Protein AF-A0A9W8XMH7-F1 (afdb_monomer_lite)

Organism: NCBI:txid1932322

Secondary structure (DSSP, 8-state):
-------EEEEE--PPPPPP--------------------PPPP-------------GGG------TTTTTTGGGGTT-----S-TT----EEEEEE--SHHHHHHHHHHHT-SS-EEEEEE-SSSSS-THHHH---TT-B-SS-GGGSS-TTS--S--SSS---S---S----S-----SS-BHHHHHHHHHHHHHHTTGGGGEESSEEEEEEEEETTTTEEEEEEEETT-TT-EEEEEESEEEE---SS--------TTGGG--S-EEETTB--TTS--TT-EEEEE--SHHHHHHHHHHS-----

InterPro domains:
  IPR020946 Flavin monooxygenase-like [PF00743] (93-299)
  IPR036188 FAD/NAD(P)-binding domain superfamily [G3DSA:3.50.50.60] (85-262)
  IPR036188 FAD/NAD(P)-binding domain superfamily [G3DSA:3.50.50.60] (263-307)
  IPR036188 FAD/NAD(P)-binding domain superfamily [SSF51905] (90-298)

Foldseek 3Di:
DDPPPAQEEEEEQDFDDPDDDDDDDDDDDDDPPDDWDFDDDDDDDDDPDDDDDDDDDPPPDDDPDDPPPVPPVCVVPVDDDDPDPPPDADEFEEEEEAQAPRVLVVLVVVVPDPHRYHAAYEHQAQAHHQQLVQQDFFQAWDPDQVQVVADPVQGDPPPLAQDDDPDDPDDDPDDDSPRDSIDHSVVSSVRSRCSCVVSVSCVRYDHNKDWPDWDADPVVCWIWTWIAHHPDPPRIDIDIGNTYIYPNDDGQDDDDDPDPCPVVDPHHYAYSSHGDPVDDCPPHHYHYHDDDPSCVRNVVRSDPPPPD

pLDDT: mean 73.06, std 26.6, range [19.45, 98.62]

Sequence (308 aa):
MWYLRINLVFVVAGVVIPGHSGYRHQHKRAFVMGSISITVPTLSTDNPTDKLGEVKPLKDIRINVKSTDFVEDANRTGYTIIEEPSRSKRQLRILCVGAGASAINFAHEVQESDLDLDLVCYEKNDSVGGTWYENKYPGCGCDIPSVNYQLSWAPSAEWTSLYVSPIVTRPIITTDTRNCSYSSASEILAYFKGVVDDYGLMRYIKLSHRVVGAFWNEEEKMWHVKIQRGDDPNDVFEDKAHVFINATGVLNKWKWPAIKGRELFQGPMLHSANWDYSIDLKGKKVGVIGSGSSAVQIVPSIQPSKSF

Radius of gyration: 28.3 Å; chains: 1; bounding box: 97×58×68 Å

Structure (mmCIF, N/CA/C/O backbone):
data_AF-A0A9W8XMH7-F1
#
_entry.id   AF-A0A9W8XMH7-F1
#
loop_
_atom_site.group_PDB
_atom_site.id
_atom_site.type_symbol
_atom_site.label_atom_id
_atom_site.label_alt_id
_atom_site.label_comp_id
_atom_site.label_asym_id
_atom_site.label_entity_id
_atom_site.label_seq_id
_atom_site.pdbx_PDB_ins_code
_atom_site.Cartn_x
_atom_site.Cartn_y
_atom_site.Cartn_z
_atom_site.occupancy
_atom_site.B_iso_or_equiv
_atom_site.auth_seq_id
_atom_site.auth_comp_id
_atom_site.auth_asym_id
_atom_site.auth_atom_id
_atom_site.pdbx_PDB_model_num
ATOM 1 N N . MET A 1 1 ? -36.210 -12.306 35.910 1.00 28.30 1 MET A N 1
ATOM 2 C CA . MET A 1 1 ? -34.775 -12.488 35.605 1.00 28.30 1 MET A CA 1
ATOM 3 C C . MET A 1 1 ? -34.397 -11.430 34.575 1.00 28.30 1 MET A C 1
ATOM 5 O O . MET A 1 1 ? -34.717 -11.583 33.406 1.00 28.30 1 MET A O 1
ATOM 9 N N . TRP A 1 2 ? -33.871 -10.288 35.022 1.00 19.45 2 TRP A N 1
ATOM 10 C CA . TRP A 1 2 ? -33.527 -9.168 34.141 1.00 19.45 2 TRP A CA 1
ATOM 11 C C . TRP A 1 2 ? -32.116 -9.399 33.592 1.00 19.45 2 TRP A C 1
ATOM 13 O O . TRP A 1 2 ? -31.139 -9.246 34.320 1.00 19.45 2 TRP A O 1
ATOM 23 N N . TYR A 1 3 ? -31.996 -9.816 32.330 1.00 22.39 3 TYR A N 1
ATOM 24 C CA . TYR A 1 3 ? -30.699 -9.860 31.656 1.00 22.39 3 TYR A CA 1
ATOM 25 C C . TYR A 1 3 ? -30.275 -8.429 31.323 1.00 22.39 3 TYR A C 1
ATOM 27 O O . TYR A 1 3 ? -30.788 -7.814 30.388 1.00 22.39 3 TYR A O 1
ATOM 35 N N . LEU A 1 4 ? -29.327 -7.894 32.090 1.00 21.36 4 LEU A N 1
ATOM 36 C CA . LEU A 1 4 ? -28.635 -6.659 31.748 1.00 21.36 4 LEU A CA 1
ATOM 37 C C . LEU A 1 4 ? -27.733 -6.946 30.533 1.00 21.36 4 LEU A C 1
ATOM 39 O O . LEU A 1 4 ? -26.597 -7.394 30.684 1.00 21.36 4 LEU A O 1
ATOM 43 N N . ARG A 1 5 ? -28.238 -6.737 29.310 1.00 23.59 5 ARG A N 1
ATOM 44 C CA . ARG A 1 5 ? -27.401 -6.731 28.099 1.00 23.59 5 ARG A CA 1
ATOM 45 C C . ARG A 1 5 ? -26.481 -5.512 28.160 1.00 23.59 5 ARG A C 1
ATOM 47 O O . ARG A 1 5 ? -26.872 -4.403 27.805 1.00 23.59 5 ARG A O 1
ATOM 54 N N . ILE A 1 6 ? -25.256 -5.710 28.636 1.00 27.44 6 ILE A N 1
ATOM 55 C CA . ILE A 1 6 ? -24.197 -4.708 28.530 1.00 27.44 6 ILE A CA 1
ATOM 56 C C . ILE A 1 6 ? -23.664 -4.769 27.095 1.00 27.44 6 ILE A C 1
ATOM 58 O O . ILE A 1 6 ? -22.960 -5.704 26.727 1.00 27.44 6 ILE A O 1
ATOM 62 N N . ASN A 1 7 ? -24.007 -3.770 26.281 1.00 32.59 7 ASN A N 1
ATOM 63 C CA . ASN A 1 7 ? -23.457 -3.603 24.936 1.00 32.59 7 ASN A CA 1
ATOM 64 C C . ASN A 1 7 ? -22.029 -3.039 25.040 1.00 32.59 7 ASN A C 1
ATOM 66 O O . ASN A 1 7 ? -21.832 -1.821 25.007 1.00 32.59 7 ASN A O 1
ATOM 70 N N . LEU A 1 8 ? -21.052 -3.927 25.234 1.00 34.62 8 LEU A N 1
ATOM 71 C CA . LEU A 1 8 ? -19.625 -3.600 25.237 1.00 34.62 8 LEU A CA 1
ATOM 72 C C . LEU A 1 8 ? -19.059 -3.760 23.814 1.00 34.62 8 LEU A C 1
ATOM 74 O O . LEU A 1 8 ? -19.393 -4.729 23.136 1.00 34.62 8 LEU A O 1
ATOM 78 N N . VAL A 1 9 ? -18.209 -2.834 23.371 1.00 47.84 9 VAL A N 1
ATOM 79 C CA . VAL A 1 9 ? -17.392 -2.948 22.147 1.00 47.84 9 VAL A CA 1
ATOM 80 C C . VAL A 1 9 ? -15.928 -2.939 22.549 1.00 47.84 9 VAL A C 1
ATOM 82 O O . VAL A 1 9 ? -15.533 -2.111 23.373 1.00 47.84 9 VAL A O 1
ATOM 85 N N . PHE A 1 10 ? -15.120 -3.816 21.960 1.00 58.12 10 PHE A N 1
ATOM 86 C CA . PHE A 1 10 ? -13.668 -3.756 22.117 1.00 58.12 10 PHE A CA 1
ATOM 87 C C . PHE A 1 10 ? -13.003 -3.222 20.858 1.00 58.12 10 PHE A C 1
ATOM 89 O O . PHE A 1 10 ? -13.249 -3.712 19.761 1.00 58.12 10 PHE A O 1
ATOM 96 N N . VAL A 1 11 ? -12.116 -2.253 21.041 1.00 53.84 11 VAL A N 1
ATOM 97 C CA . VAL A 1 11 ? -11.231 -1.727 20.008 1.00 53.84 11 VAL A CA 1
ATOM 98 C C . VAL A 1 11 ? -9.807 -2.119 20.366 1.00 53.84 11 VAL A C 1
ATOM 100 O O . VAL A 1 11 ? -9.310 -1.764 21.432 1.00 53.84 11 VAL A O 1
ATOM 103 N N . VAL A 1 12 ? -9.123 -2.829 19.478 1.00 55.19 12 VAL A N 1
ATOM 104 C CA . VAL A 1 12 ? -7.678 -3.033 19.592 1.00 55.19 12 VAL A CA 1
ATOM 105 C C . VAL A 1 12 ? -6.975 -1.942 18.796 1.00 55.19 12 VAL A C 1
ATOM 107 O O . VAL A 1 12 ? -7.128 -1.850 17.579 1.00 55.19 12 VAL A O 1
ATOM 110 N N . ALA A 1 13 ? -6.193 -1.130 19.498 1.00 45.56 13 ALA A N 1
ATOM 111 C CA . ALA A 1 13 ? -5.376 -0.062 18.952 1.00 45.56 13 ALA A CA 1
ATOM 112 C C . ALA A 1 13 ? -3.892 -0.418 19.131 1.00 45.56 13 ALA A C 1
ATOM 114 O O . ALA A 1 13 ? -3.222 0.023 20.064 1.00 45.56 13 ALA A O 1
ATOM 115 N N . GLY A 1 14 ? -3.387 -1.277 18.247 1.00 34.44 14 GLY A N 1
ATOM 116 C CA . GLY A 1 14 ? -2.002 -1.745 18.265 1.00 34.44 14 GLY A CA 1
ATOM 117 C C . GLY A 1 14 ? -1.195 -1.207 17.087 1.00 34.44 14 GLY A C 1
ATOM 118 O O . GLY A 1 14 ? -1.673 -1.208 15.957 1.00 34.44 14 GLY A O 1
ATOM 119 N N . VAL A 1 15 ? 0.049 -0.806 17.360 1.00 33.72 15 VAL A N 1
ATOM 120 C CA . VAL A 1 15 ? 1.115 -0.694 16.356 1.00 33.72 15 VAL A CA 1
ATOM 121 C C . VAL A 1 15 ? 1.924 -1.987 16.397 1.00 33.72 15 VAL A C 1
ATOM 123 O O . VAL A 1 15 ? 2.181 -2.540 17.468 1.00 33.72 15 VAL A O 1
ATOM 126 N N . VAL A 1 16 ? 2.293 -2.481 15.218 1.00 35.94 16 VAL A N 1
ATOM 127 C CA . VAL A 1 16 ? 3.127 -3.669 15.033 1.00 35.94 16 VAL A CA 1
ATOM 128 C C . VAL A 1 16 ? 4.493 -3.423 15.677 1.00 35.94 16 VAL A C 1
ATOM 130 O O . VAL A 1 16 ? 5.229 -2.535 15.259 1.00 35.94 16 VAL A O 1
ATOM 133 N N . ILE A 1 17 ? 4.832 -4.211 16.697 1.00 25.66 17 ILE A N 1
ATOM 134 C CA . ILE A 1 17 ? 6.177 -4.234 17.280 1.00 25.66 17 ILE A CA 1
ATOM 135 C C . ILE A 1 17 ? 7.019 -5.203 16.432 1.00 25.66 17 ILE A C 1
ATOM 137 O O . ILE A 1 17 ? 6.645 -6.377 16.337 1.00 25.66 17 ILE A O 1
ATOM 141 N N . PRO A 1 18 ? 8.129 -4.766 15.806 1.00 31.33 18 PRO A N 1
ATOM 142 C CA . PRO A 1 18 ? 9.064 -5.681 15.162 1.00 31.33 18 PRO A CA 1
ATOM 143 C C . PRO A 1 18 ? 9.646 -6.634 16.209 1.00 31.33 18 PRO A C 1
ATOM 145 O O . PRO A 1 18 ? 10.044 -6.207 17.293 1.00 31.33 18 PRO A O 1
ATOM 148 N N . GLY A 1 19 ? 9.695 -7.929 15.893 1.00 28.91 19 GLY A N 1
ATOM 149 C CA . GLY A 1 19 ? 10.362 -8.918 16.734 1.00 28.91 19 GLY A CA 1
ATOM 150 C C . GLY A 1 19 ? 11.811 -8.510 17.004 1.00 28.91 19 GLY A C 1
ATOM 151 O O . GLY A 1 19 ? 12.549 -8.157 16.088 1.00 28.91 19 GLY A O 1
ATOM 152 N N . HIS A 1 20 ? 12.199 -8.534 18.277 1.00 28.77 20 HIS A N 1
ATOM 153 C CA . HIS A 1 20 ? 13.551 -8.242 18.733 1.00 28.77 20 HIS A CA 1
ATOM 154 C C . HIS A 1 20 ? 14.578 -9.219 18.132 1.00 28.77 20 HIS A C 1
ATOM 156 O O . HIS A 1 20 ? 14.581 -10.399 18.466 1.00 28.77 20 HIS A O 1
ATOM 162 N N . SER A 1 21 ? 15.537 -8.691 17.373 1.00 30.66 21 SER A N 1
ATOM 163 C CA . SER A 1 21 ? 16.927 -9.161 17.387 1.00 30.66 21 SER A CA 1
ATOM 164 C C . SER A 1 21 ? 17.813 -7.931 17.576 1.00 30.66 21 SER A C 1
ATOM 166 O O . SER A 1 21 ? 17.744 -6.983 16.796 1.00 30.66 21 SER A O 1
ATOM 168 N N . GLY A 1 22 ? 18.532 -7.885 18.696 1.00 29.64 22 GLY A N 1
ATOM 169 C CA . GLY A 1 22 ? 19.160 -6.672 19.203 1.00 29.64 22 GLY A CA 1
ATOM 170 C C . GLY A 1 22 ? 20.330 -6.168 18.366 1.00 29.64 22 GLY A C 1
ATOM 171 O O . GLY A 1 22 ? 21.137 -6.954 17.899 1.00 29.64 22 GLY A O 1
ATOM 172 N N . TYR A 1 23 ? 20.460 -4.845 18.290 1.00 26.77 23 TYR A N 1
ATOM 173 C CA . TYR A 1 23 ? 21.745 -4.151 18.296 1.00 26.77 23 TYR A CA 1
ATOM 174 C C . TYR A 1 23 ? 21.532 -2.770 18.924 1.00 26.77 23 TYR A C 1
ATOM 176 O O . TYR A 1 23 ? 20.644 -2.010 18.540 1.00 26.77 23 TYR A O 1
ATOM 184 N N . ARG A 1 24 ? 22.309 -2.483 19.967 1.00 27.38 24 ARG A N 1
ATOM 185 C CA . ARG A 1 24 ? 22.264 -1.254 20.759 1.00 27.38 24 ARG A CA 1
ATOM 186 C C . ARG A 1 24 ? 23.453 -0.399 20.319 1.00 27.38 24 ARG A C 1
ATOM 188 O O . ARG A 1 24 ? 24.574 -0.801 20.585 1.00 27.38 24 ARG A O 1
ATOM 195 N N . HIS A 1 25 ? 23.216 0.751 19.688 1.00 28.33 25 HIS A N 1
ATOM 196 C CA . HIS A 1 25 ? 23.874 2.022 20.024 1.00 28.33 25 HIS A CA 1
ATOM 197 C C . HIS A 1 25 ? 23.311 3.206 19.226 1.00 28.33 25 HIS A C 1
ATOM 199 O O . HIS A 1 25 ? 22.879 3.085 18.087 1.00 28.33 25 HIS A O 1
ATOM 205 N N . GLN A 1 26 ? 23.257 4.338 19.926 1.00 31.75 26 GLN A N 1
ATOM 206 C CA . GLN A 1 26 ? 22.661 5.611 19.539 1.00 31.75 26 GLN A CA 1
ATOM 207 C C . GLN A 1 26 ? 23.505 6.327 18.481 1.00 31.75 26 GLN A C 1
ATOM 209 O O . GLN A 1 26 ? 24.718 6.313 18.601 1.00 31.75 26 GLN A O 1
ATOM 214 N N . HIS A 1 27 ? 22.867 7.047 17.553 1.00 25.16 27 HIS A N 1
ATOM 215 C CA . HIS A 1 27 ? 23.151 8.460 17.260 1.00 25.16 27 HIS A CA 1
ATOM 216 C C . HIS A 1 27 ? 21.991 9.067 16.447 1.00 25.16 27 HIS A C 1
ATOM 218 O O . HIS A 1 27 ? 21.421 8.433 15.565 1.00 25.16 27 HIS A O 1
ATOM 224 N N . LYS A 1 28 ? 21.630 10.309 16.791 1.00 31.11 28 LYS A N 1
ATOM 225 C CA . LYS A 1 28 ? 20.581 11.137 16.176 1.00 31.11 28 LYS A CA 1
ATOM 226 C C . LYS A 1 28 ? 20.773 11.256 14.656 1.00 31.11 28 LYS A C 1
ATOM 228 O O . LYS A 1 28 ? 21.756 11.867 14.243 1.00 31.11 28 LYS A O 1
ATOM 233 N N . ARG A 1 29 ? 19.825 10.772 13.843 1.00 23.64 29 ARG A N 1
ATOM 234 C CA . ARG A 1 29 ? 19.623 11.177 12.436 1.00 23.64 29 ARG A CA 1
ATOM 235 C C . ARG A 1 29 ? 18.139 11.108 12.069 1.00 23.64 29 ARG A C 1
ATOM 237 O O . ARG A 1 29 ? 17.404 10.292 12.614 1.00 23.64 29 ARG A O 1
ATOM 244 N N . ALA A 1 30 ? 17.730 12.028 11.200 1.00 23.05 30 ALA A N 1
ATOM 245 C CA . ALA A 1 30 ? 16.374 12.214 10.702 1.00 23.05 30 ALA A CA 1
ATOM 246 C C . ALA A 1 30 ? 15.760 10.907 10.168 1.00 23.05 30 ALA A C 1
ATOM 248 O O . ALA A 1 30 ? 16.437 10.114 9.515 1.00 23.05 30 ALA A O 1
ATOM 249 N N . PHE A 1 31 ? 14.473 10.703 10.453 1.00 22.08 31 PHE A N 1
ATOM 250 C CA . PHE A 1 31 ? 13.681 9.596 9.924 1.00 22.08 31 PHE A CA 1
ATOM 251 C C . PHE A 1 31 ? 13.505 9.766 8.409 1.00 22.08 31 PHE A C 1
ATOM 253 O O . PHE A 1 31 ? 12.713 10.586 7.956 1.00 22.08 31 PHE A O 1
ATOM 260 N N . VAL A 1 32 ? 14.234 8.973 7.625 1.00 23.11 32 VAL A N 1
ATOM 261 C CA . VAL A 1 32 ? 13.896 8.688 6.226 1.00 23.11 32 VAL A CA 1
ATOM 262 C C . VAL A 1 32 ? 12.867 7.557 6.261 1.00 23.11 32 VAL A C 1
ATOM 264 O O . VAL A 1 32 ? 13.215 6.408 6.530 1.00 23.11 32 VAL A O 1
ATOM 267 N N . MET A 1 33 ? 11.583 7.874 6.072 1.00 26.33 33 MET A N 1
ATOM 268 C CA . MET A 1 33 ? 10.540 6.851 5.948 1.00 26.33 33 MET A CA 1
ATOM 269 C C . MET A 1 33 ? 10.525 6.299 4.521 1.00 26.33 33 MET A C 1
ATOM 271 O O . MET A 1 33 ? 9.909 6.862 3.624 1.00 26.33 33 MET A O 1
ATOM 275 N N . GLY A 1 34 ? 11.219 5.177 4.341 1.00 25.44 34 GLY A N 1
ATOM 276 C CA . GLY A 1 34 ? 11.224 4.387 3.113 1.00 25.44 34 GLY A CA 1
ATOM 277 C C . GLY A 1 34 ? 12.612 3.827 2.831 1.00 25.44 34 GLY A C 1
ATOM 278 O O . GLY A 1 34 ? 13.417 4.481 2.181 1.00 25.44 34 GLY A O 1
ATOM 279 N N . SER A 1 35 ? 12.916 2.623 3.314 1.00 27.42 35 SER A N 1
ATOM 280 C CA . SER A 1 35 ? 14.088 1.886 2.838 1.00 27.42 35 SER A CA 1
ATOM 281 C C . SER A 1 35 ? 13.660 1.015 1.662 1.00 27.42 35 SER A C 1
ATOM 283 O O . SER A 1 35 ? 12.928 0.044 1.853 1.00 27.42 35 SER A O 1
ATOM 285 N N . ILE A 1 36 ? 14.113 1.352 0.457 1.00 28.52 36 ILE A N 1
ATOM 286 C CA . ILE A 1 36 ? 14.113 0.407 -0.661 1.00 28.52 36 ILE A CA 1
ATOM 287 C C . ILE A 1 36 ? 15.298 -0.528 -0.415 1.00 28.52 36 ILE A C 1
ATOM 289 O O . ILE A 1 36 ? 16.453 -0.108 -0.478 1.00 28.52 36 ILE A O 1
ATOM 293 N N . SER A 1 37 ? 15.025 -1.785 -0.074 1.00 28.28 37 SER A N 1
ATOM 294 C CA . SER A 1 37 ? 16.061 -2.814 -0.010 1.00 28.28 37 SER A CA 1
ATOM 295 C C . SER A 1 37 ? 16.255 -3.393 -1.404 1.00 28.28 37 SER A C 1
ATOM 297 O O . SER A 1 37 ? 15.393 -4.108 -1.907 1.00 28.28 37 SER A O 1
ATOM 299 N N . ILE A 1 38 ? 17.389 -3.068 -2.023 1.00 28.80 38 ILE A N 1
ATOM 300 C CA . ILE A 1 38 ? 17.857 -3.712 -3.249 1.00 28.80 38 ILE A CA 1
ATOM 301 C C . ILE A 1 38 ? 18.789 -4.840 -2.813 1.00 28.80 38 ILE A C 1
ATOM 303 O O . ILE A 1 38 ? 19.863 -4.587 -2.269 1.00 28.80 38 ILE A O 1
ATOM 307 N N . THR A 1 39 ? 18.373 -6.087 -3.006 1.00 27.39 39 THR A N 1
ATOM 308 C CA . THR A 1 39 ? 19.240 -7.244 -2.772 1.00 27.39 39 THR A CA 1
ATOM 309 C C . THR A 1 39 ? 19.985 -7.556 -4.063 1.00 27.39 39 THR A C 1
ATOM 311 O O . THR A 1 39 ? 19.371 -7.917 -5.062 1.00 27.39 39 THR A O 1
ATOM 314 N N . VAL A 1 40 ? 21.310 -7.414 -4.032 1.00 27.02 40 VAL A N 1
ATOM 315 C CA . VAL A 1 40 ? 22.219 -7.853 -5.099 1.00 27.02 40 VAL A CA 1
ATOM 316 C C . VAL A 1 40 ? 23.169 -8.889 -4.487 1.00 27.02 40 VAL A C 1
ATOM 318 O O . VAL A 1 40 ? 23.686 -8.625 -3.398 1.00 27.02 40 VAL A O 1
ATOM 321 N N . PRO A 1 41 ? 23.409 -10.058 -5.109 1.00 27.83 41 PRO A N 1
ATOM 322 C CA . PRO A 1 41 ? 24.364 -11.027 -4.580 1.00 27.83 41 PRO A CA 1
ATOM 323 C C . PRO A 1 41 ? 25.786 -10.446 -4.602 1.00 27.83 41 PRO A C 1
ATOM 325 O O . PRO A 1 41 ? 26.249 -9.960 -5.634 1.00 27.83 41 PRO A O 1
ATOM 328 N N . THR A 1 42 ? 26.496 -10.514 -3.476 1.00 28.34 42 THR A N 1
ATOM 329 C CA . THR A 1 42 ? 27.938 -10.248 -3.410 1.00 28.34 42 THR A CA 1
ATOM 330 C C . THR A 1 42 ? 28.707 -11.540 -3.673 1.00 28.34 42 THR A C 1
ATOM 332 O O . THR A 1 42 ? 28.548 -12.504 -2.927 1.00 28.34 42 THR A O 1
ATOM 335 N N . LEU A 1 43 ? 29.565 -11.557 -4.694 1.00 27.78 43 LEU A N 1
ATOM 336 C CA . LEU A 1 43 ? 30.584 -12.596 -4.874 1.00 27.78 43 LEU A CA 1
ATOM 337 C C . LEU A 1 43 ? 31.653 -12.437 -3.780 1.00 27.78 43 LEU A C 1
ATOM 339 O O . LEU A 1 43 ? 32.325 -11.407 -3.730 1.00 27.78 43 LEU A O 1
ATOM 343 N N . SER A 1 44 ? 31.805 -13.430 -2.897 1.00 31.03 44 SER A N 1
ATOM 344 C CA . SER A 1 44 ? 32.945 -13.507 -1.979 1.00 31.03 44 SER A CA 1
ATOM 345 C C . SER A 1 44 ? 34.143 -14.108 -2.712 1.00 31.03 44 SER A C 1
ATOM 347 O O . SER A 1 44 ? 34.047 -15.171 -3.321 1.00 31.03 44 SER A O 1
ATOM 349 N N . THR A 1 45 ? 35.285 -13.429 -2.668 1.00 33.12 45 THR A N 1
ATOM 350 C CA . THR A 1 45 ? 36.565 -14.006 -3.087 1.00 33.12 45 THR A CA 1
ATOM 351 C C . THR A 1 45 ? 37.361 -14.351 -1.836 1.00 33.12 45 THR A C 1
ATOM 353 O O . THR A 1 45 ? 37.934 -13.465 -1.200 1.00 33.12 45 THR A O 1
ATOM 356 N N . ASP A 1 46 ? 37.378 -15.632 -1.479 1.00 32.09 46 ASP A N 1
ATOM 357 C CA . ASP A 1 46 ? 38.232 -16.181 -0.427 1.00 32.09 46 ASP A CA 1
ATOM 358 C C . ASP A 1 46 ? 39.602 -16.559 -1.013 1.00 32.09 46 ASP A C 1
ATOM 360 O O . ASP A 1 46 ? 39.692 -17.492 -1.807 1.00 32.09 46 ASP A O 1
ATOM 364 N N . ASN A 1 47 ? 40.662 -15.825 -0.641 1.00 31.81 47 ASN A N 1
ATOM 365 C CA . ASN A 1 47 ? 41.967 -16.369 -0.208 1.00 31.81 47 ASN A CA 1
ATOM 366 C C . ASN A 1 47 ? 43.043 -15.269 -0.087 1.00 31.81 47 ASN A C 1
ATOM 368 O O . ASN A 1 47 ? 43.463 -14.710 -1.100 1.00 31.81 47 ASN A O 1
ATOM 372 N N . PRO A 1 48 ? 43.576 -14.994 1.119 1.00 38.56 48 PRO A N 1
ATOM 373 C CA . PRO A 1 48 ? 44.685 -14.073 1.313 1.00 38.56 48 PRO A CA 1
ATOM 374 C C . PRO A 1 48 ? 45.992 -14.837 1.568 1.00 38.56 48 PRO A C 1
ATOM 376 O O . PRO A 1 48 ? 46.527 -14.778 2.667 1.00 38.56 48 PRO A O 1
ATOM 379 N N . THR A 1 49 ? 46.534 -15.547 0.580 1.00 43.84 49 THR A N 1
ATOM 380 C CA . THR A 1 49 ? 47.929 -16.020 0.642 1.00 43.84 49 THR A CA 1
ATOM 381 C C . THR A 1 49 ? 48.486 -16.225 -0.759 1.00 43.84 49 THR A C 1
ATOM 383 O O . THR A 1 49 ? 48.459 -17.337 -1.270 1.00 43.84 49 THR A O 1
ATOM 386 N N . ASP A 1 50 ? 49.053 -15.179 -1.353 1.00 36.94 50 ASP A N 1
ATOM 387 C CA . ASP A 1 50 ? 50.122 -15.376 -2.328 1.00 36.94 50 ASP A CA 1
ATOM 388 C C . ASP A 1 50 ? 51.224 -14.342 -2.111 1.00 36.94 50 ASP A C 1
ATOM 390 O O . ASP A 1 50 ? 50.989 -13.148 -1.915 1.00 36.94 50 ASP A O 1
ATOM 394 N N . LYS A 1 51 ? 52.451 -14.854 -2.017 1.00 40.78 51 LYS A N 1
ATOM 395 C CA . LYS A 1 51 ? 53.651 -14.108 -1.643 1.00 40.78 51 LYS A CA 1
ATOM 396 C C . LYS A 1 51 ? 54.007 -13.118 -2.754 1.00 40.78 51 LYS A C 1
ATOM 398 O O . LYS A 1 51 ? 54.136 -13.514 -3.908 1.00 40.78 51 LYS A O 1
ATOM 403 N N . LEU A 1 52 ? 54.239 -11.854 -2.394 1.00 36.56 52 LEU A N 1
ATOM 404 C CA . LEU A 1 52 ? 54.808 -10.856 -3.303 1.00 36.56 52 LEU A CA 1
ATOM 405 C C . LEU A 1 52 ? 56.210 -11.300 -3.756 1.00 36.56 52 LEU A C 1
ATOM 407 O O . LEU A 1 52 ? 57.165 -11.245 -2.983 1.00 36.56 52 LEU A O 1
ATOM 411 N N . GLY A 1 53 ? 56.320 -11.748 -5.007 1.00 41.66 53 GLY A N 1
ATOM 412 C CA . GLY A 1 53 ? 57.593 -11.879 -5.716 1.00 41.66 53 GLY A CA 1
ATOM 413 C C . GLY A 1 53 ? 58.149 -10.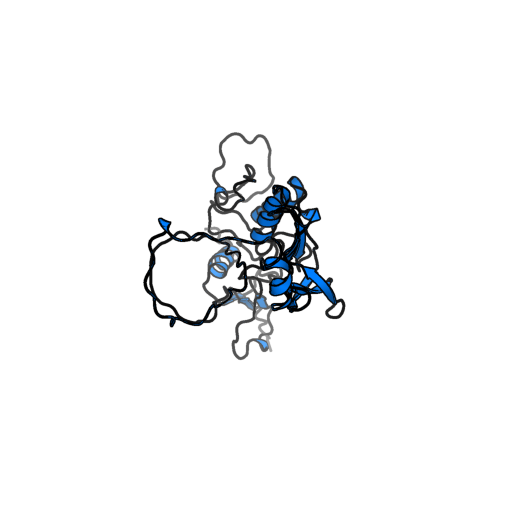509 -6.125 1.00 41.66 53 GLY A C 1
ATOM 414 O O . GLY A 1 53 ? 57.401 -9.543 -6.265 1.00 41.66 53 GLY A O 1
ATOM 415 N N . GLU A 1 54 ? 59.471 -10.424 -6.295 1.00 45.31 54 GLU A N 1
ATOM 416 C CA . GLU A 1 54 ? 60.196 -9.194 -6.646 1.00 45.31 54 GLU A CA 1
ATOM 417 C C . GLU A 1 54 ? 59.626 -8.483 -7.885 1.00 45.31 54 GLU A C 1
ATOM 419 O O . GLU A 1 54 ? 59.505 -9.057 -8.971 1.00 45.31 54 GLU A O 1
ATOM 424 N N . VAL A 1 55 ? 59.337 -7.188 -7.732 1.00 47.91 55 VAL A N 1
ATOM 425 C CA . VAL A 1 55 ? 58.851 -6.320 -8.808 1.00 47.91 55 VAL A CA 1
ATOM 426 C C . VAL A 1 55 ? 60.029 -5.890 -9.682 1.00 47.91 55 VAL A C 1
ATOM 428 O O . VAL A 1 55 ? 60.869 -5.091 -9.267 1.00 47.91 55 VAL A O 1
ATOM 431 N N . LYS A 1 56 ? 60.083 -6.392 -10.919 1.00 43.62 56 LYS A N 1
ATOM 432 C CA . LYS A 1 56 ? 61.028 -5.896 -11.929 1.00 43.62 56 LYS A CA 1
ATOM 433 C C . LYS A 1 56 ? 60.609 -4.501 -12.425 1.00 43.62 56 LYS A C 1
ATOM 435 O O . LYS A 1 56 ? 59.415 -4.249 -12.595 1.00 43.62 56 LYS A O 1
ATOM 440 N N . PRO A 1 57 ? 61.560 -3.588 -12.691 1.00 49.22 57 PRO A N 1
ATOM 441 C CA . PRO A 1 57 ? 61.248 -2.253 -13.193 1.00 49.22 57 PRO A CA 1
ATOM 442 C C . PRO A 1 57 ? 60.586 -2.314 -14.582 1.00 49.22 57 PRO A C 1
ATOM 444 O O . PRO A 1 57 ? 61.053 -3.016 -15.474 1.00 49.22 57 PRO A O 1
ATOM 447 N N . LEU A 1 58 ? 59.521 -1.520 -14.772 1.00 47.69 58 LEU A N 1
ATOM 448 C CA . LEU A 1 58 ? 58.631 -1.504 -15.953 1.00 47.69 58 LEU A CA 1
ATOM 449 C C . LEU A 1 58 ? 59.328 -1.388 -17.323 1.00 47.69 58 LEU A C 1
ATOM 451 O O . LEU A 1 58 ? 58.734 -1.702 -18.348 1.00 47.69 58 LEU A O 1
ATOM 455 N N . LYS A 1 59 ? 60.572 -0.911 -17.350 1.00 45.09 59 LYS A N 1
ATOM 456 C CA . LYS A 1 59 ? 61.319 -0.546 -18.562 1.00 45.09 59 LYS A CA 1
ATOM 457 C C . LYS A 1 59 ? 61.826 -1.753 -19.363 1.00 45.09 59 LYS A C 1
ATOM 459 O O . LYS A 1 59 ? 62.127 -1.592 -20.542 1.00 45.09 59 LYS A O 1
ATOM 464 N N . ASP A 1 60 ? 61.839 -2.942 -18.759 1.00 44.41 60 ASP A N 1
ATOM 465 C CA . ASP A 1 60 ? 62.362 -4.166 -19.385 1.00 44.41 60 ASP A CA 1
ATOM 466 C C . ASP A 1 60 ? 61.269 -5.187 -19.750 1.00 44.41 60 ASP A C 1
ATOM 468 O O . ASP A 1 60 ? 61.565 -6.278 -20.242 1.00 44.41 60 ASP A O 1
ATOM 472 N N . ILE A 1 61 ? 59.990 -4.848 -19.554 1.00 47.81 61 ILE A N 1
ATOM 473 C CA . ILE A 1 61 ? 58.869 -5.716 -19.927 1.00 47.81 61 ILE A CA 1
ATOM 474 C C . ILE A 1 61 ? 58.488 -5.427 -21.383 1.00 47.81 61 ILE A C 1
ATOM 476 O O . ILE A 1 61 ? 57.706 -4.525 -21.679 1.00 47.81 61 ILE A O 1
ATOM 480 N N . ARG A 1 62 ? 59.031 -6.212 -22.317 1.00 43.34 62 ARG A N 1
ATOM 481 C CA . ARG A 1 62 ? 58.512 -6.282 -23.690 1.00 43.34 62 ARG A CA 1
ATOM 482 C C . ARG A 1 62 ? 57.478 -7.399 -23.771 1.00 43.34 62 ARG A C 1
ATOM 484 O O . ARG A 1 62 ? 57.843 -8.569 -23.850 1.00 43.34 62 ARG A O 1
ATOM 491 N N . ILE A 1 63 ? 56.196 -7.038 -23.759 1.00 48.22 63 ILE A N 1
ATOM 492 C CA . ILE A 1 63 ? 55.111 -7.988 -24.020 1.00 48.22 63 ILE A CA 1
ATOM 493 C C . ILE A 1 63 ? 54.936 -8.088 -25.538 1.00 48.22 63 ILE A C 1
ATOM 495 O O . ILE A 1 63 ? 54.314 -7.231 -26.160 1.00 48.22 63 ILE A O 1
ATOM 499 N N . ASN A 1 64 ? 55.518 -9.121 -26.144 1.00 39.62 64 ASN A N 1
ATOM 500 C CA . ASN A 1 64 ? 55.189 -9.500 -27.516 1.00 39.62 64 ASN A CA 1
ATOM 501 C C . ASN A 1 64 ? 53.915 -10.338 -27.482 1.00 39.62 64 ASN A C 1
ATOM 503 O O . ASN A 1 64 ? 53.966 -11.550 -27.295 1.00 39.62 64 ASN A O 1
ATOM 507 N N . VAL A 1 65 ? 52.776 -9.675 -27.638 1.00 43.97 65 VAL A N 1
ATOM 508 C CA . VAL A 1 65 ? 51.482 -10.338 -27.763 1.00 43.97 65 VAL A CA 1
ATOM 509 C C . VAL A 1 65 ? 51.295 -10.742 -29.222 1.00 43.97 65 VAL A C 1
ATOM 511 O O . VAL A 1 65 ? 51.099 -9.884 -30.085 1.00 43.97 65 VAL A O 1
ATOM 514 N N . LYS A 1 66 ? 51.382 -12.040 -29.523 1.00 44.00 66 LYS A N 1
ATOM 515 C CA . LYS A 1 66 ? 50.914 -12.556 -30.813 1.00 44.00 66 LYS A CA 1
ATOM 516 C C . LYS A 1 66 ? 49.396 -12.691 -30.731 1.00 44.00 66 LYS A C 1
ATOM 518 O O . LYS A 1 66 ? 48.872 -13.270 -29.787 1.00 44.00 66 LYS A O 1
ATOM 523 N N . SER A 1 67 ? 48.685 -12.147 -31.717 1.00 48.34 67 SER A N 1
ATOM 524 C CA . SER A 1 67 ? 47.213 -12.096 -31.746 1.00 48.34 67 SER A CA 1
ATOM 525 C C . SER A 1 67 ? 46.526 -13.468 -31.726 1.00 48.34 67 SER A C 1
ATOM 527 O O . SER A 1 67 ? 45.319 -13.541 -31.529 1.00 48.34 67 SER A O 1
ATOM 529 N N . THR A 1 68 ? 47.275 -14.552 -31.921 1.00 46.03 68 THR A N 1
ATOM 530 C CA . THR A 1 68 ? 46.784 -15.933 -31.903 1.00 46.03 68 THR A CA 1
ATOM 531 C C . THR A 1 68 ? 46.648 -16.518 -30.499 1.00 46.03 68 THR A C 1
ATOM 533 O O . THR A 1 68 ? 45.883 -17.459 -30.321 1.00 46.03 68 THR A O 1
ATOM 536 N N . ASP A 1 69 ? 47.328 -15.952 -29.498 1.00 44.12 69 ASP A N 1
ATOM 537 C CA . ASP A 1 69 ? 47.467 -16.589 -28.180 1.00 44.12 69 ASP A CA 1
ATOM 538 C C . ASP A 1 69 ? 46.249 -16.353 -27.259 1.00 44.12 69 ASP A C 1
ATOM 540 O O . ASP A 1 69 ? 46.122 -16.991 -26.220 1.00 44.12 69 ASP A O 1
ATOM 544 N N . PHE A 1 70 ? 45.309 -15.479 -27.644 1.00 47.59 70 PHE A N 1
ATOM 545 C CA . PHE A 1 70 ? 44.077 -15.230 -26.875 1.00 47.59 70 PHE A CA 1
ATOM 546 C C . PHE A 1 70 ? 42.896 -16.118 -27.263 1.00 47.59 70 PHE A C 1
ATOM 548 O O . PHE A 1 70 ? 41.903 -16.157 -26.539 1.00 47.59 70 PHE A O 1
ATOM 555 N N . VAL A 1 71 ? 42.966 -16.807 -28.404 1.00 48.00 71 VAL A N 1
ATOM 556 C CA . VAL A 1 71 ? 41.822 -17.584 -28.902 1.00 48.00 71 VAL A CA 1
ATOM 557 C C . VAL A 1 71 ? 41.722 -18.940 -28.193 1.00 48.00 71 VAL A C 1
ATOM 559 O O . VAL A 1 71 ? 40.621 -19.451 -28.006 1.00 48.00 71 VAL A O 1
ATOM 562 N N . GLU A 1 72 ? 42.842 -19.514 -27.738 1.00 46.16 72 GLU A N 1
ATOM 563 C CA . GLU A 1 72 ? 42.840 -20.847 -27.116 1.00 46.16 72 GLU A CA 1
ATOM 564 C C . GLU A 1 72 ? 42.469 -20.848 -25.621 1.00 46.16 72 GLU A C 1
ATOM 566 O O . GLU A 1 72 ? 41.822 -21.793 -25.168 1.00 46.16 72 GLU A O 1
ATOM 571 N N . ASP A 1 73 ? 42.786 -19.798 -24.852 1.00 46.72 73 ASP A N 1
ATOM 572 C CA . ASP A 1 73 ? 42.579 -19.807 -23.389 1.00 46.72 73 ASP A CA 1
ATOM 573 C C . ASP A 1 73 ? 41.152 -19.414 -22.947 1.00 46.72 73 ASP A C 1
ATOM 575 O O . ASP A 1 73 ? 40.709 -19.789 -21.859 1.00 46.72 73 ASP A O 1
ATOM 579 N N . ALA A 1 74 ? 40.375 -18.737 -23.802 1.00 49.25 74 ALA A N 1
ATOM 580 C CA . ALA A 1 74 ? 38.979 -18.380 -23.507 1.00 49.25 74 ALA A CA 1
ATOM 581 C C . ALA A 1 74 ? 38.059 -19.615 -23.367 1.00 49.25 74 ALA A C 1
ATOM 583 O O . ALA A 1 74 ? 37.073 -19.594 -22.629 1.00 49.25 74 ALA A O 1
ATOM 584 N N . ASN A 1 75 ? 38.416 -20.733 -24.007 1.00 48.56 75 ASN A N 1
ATOM 585 C CA . ASN A 1 75 ? 37.649 -21.980 -23.932 1.00 48.56 75 ASN A CA 1
ATOM 586 C C . ASN A 1 75 ? 37.898 -22.790 -22.649 1.00 48.56 75 ASN A C 1
ATOM 588 O O . ASN A 1 75 ? 37.188 -23.765 -22.400 1.00 48.56 75 ASN A O 1
ATOM 592 N N . ARG A 1 76 ? 38.873 -22.414 -21.810 1.00 52.56 76 ARG A N 1
ATOM 593 C CA . ARG A 1 76 ? 39.241 -23.194 -20.617 1.00 52.56 76 ARG A CA 1
ATOM 594 C C . ARG A 1 76 ? 38.383 -22.886 -19.384 1.00 52.56 76 ARG A C 1
ATOM 596 O O . ARG A 1 76 ? 38.333 -23.696 -18.463 1.00 52.56 76 ARG A O 1
ATOM 603 N N . THR A 1 77 ? 37.687 -21.748 -19.376 1.00 57.78 77 THR A N 1
ATOM 604 C CA . THR A 1 77 ? 36.840 -21.277 -18.260 1.00 57.78 77 THR A CA 1
ATOM 605 C C . THR A 1 77 ? 35.349 -21.207 -18.604 1.00 57.78 77 THR A C 1
ATOM 607 O O . THR A 1 77 ? 34.546 -20.866 -17.739 1.00 57.78 77 THR A O 1
ATOM 610 N N . GLY A 1 78 ? 34.958 -21.520 -19.847 1.00 65.56 78 GLY A N 1
ATOM 611 C CA . GLY A 1 78 ? 33.570 -21.398 -20.315 1.00 65.56 78 GLY A CA 1
ATOM 612 C C . GLY A 1 78 ? 33.058 -19.952 -20.380 1.00 65.56 78 GLY A C 1
ATOM 613 O O . GLY A 1 78 ? 31.858 -19.733 -20.526 1.00 65.56 78 GLY A O 1
ATOM 614 N N . TYR A 1 79 ? 33.948 -18.963 -20.254 1.00 65.44 79 TYR A N 1
ATOM 615 C CA . TYR A 1 79 ? 33.606 -17.549 -20.318 1.00 65.44 79 TYR A CA 1
ATOM 616 C C . TYR A 1 79 ? 33.776 -17.035 -21.749 1.00 65.44 79 TYR A C 1
ATOM 618 O O . TYR A 1 79 ? 34.890 -16.897 -22.252 1.00 65.44 79 TYR A O 1
ATOM 626 N N . THR A 1 80 ? 32.660 -16.736 -22.406 1.00 76.69 80 THR A N 1
ATOM 627 C CA . THR A 1 80 ? 32.654 -16.108 -23.729 1.00 76.69 80 THR A CA 1
ATOM 628 C C . THR A 1 80 ? 32.731 -14.593 -23.575 1.00 76.69 80 THR A C 1
ATOM 630 O O . THR A 1 80 ? 31.895 -13.989 -22.903 1.00 76.69 80 THR A O 1
ATOM 633 N N . ILE A 1 81 ? 33.725 -13.971 -24.211 1.00 78.69 81 ILE A N 1
ATOM 634 C CA . ILE A 1 81 ? 33.782 -12.513 -24.334 1.00 78.69 81 ILE A CA 1
ATOM 635 C C . ILE A 1 81 ? 32.645 -12.092 -25.262 1.00 78.69 81 ILE A C 1
ATOM 637 O O . ILE A 1 81 ? 32.558 -12.538 -26.404 1.00 78.69 81 ILE A O 1
ATOM 641 N N . ILE A 1 82 ? 31.745 -11.266 -24.739 1.00 79.25 82 ILE A N 1
ATOM 642 C CA . ILE A 1 82 ? 30.638 -10.717 -25.511 1.00 79.25 82 ILE A CA 1
ATOM 643 C C . ILE A 1 82 ? 31.201 -9.561 -26.343 1.00 79.25 82 ILE A C 1
ATOM 645 O O . ILE A 1 82 ? 31.586 -8.532 -25.789 1.00 79.25 82 ILE A O 1
ATOM 649 N N . GLU A 1 83 ? 31.245 -9.731 -27.665 1.00 84.75 83 GLU A N 1
ATOM 650 C CA . GLU A 1 83 ? 31.681 -8.714 -28.638 1.00 84.75 83 GLU A CA 1
ATOM 651 C C . GLU A 1 83 ? 30.576 -7.667 -28.883 1.00 84.75 83 GLU A C 1
ATOM 653 O O . GLU A 1 83 ? 30.160 -7.398 -30.011 1.00 84.75 83 GLU A O 1
ATOM 658 N N . GLU A 1 84 ? 30.060 -7.089 -27.799 1.00 82.75 84 GLU A N 1
ATOM 659 C CA . GLU A 1 84 ? 29.069 -6.016 -27.815 1.00 82.75 84 GLU A CA 1
ATOM 660 C C . GLU A 1 84 ? 29.662 -4.740 -27.205 1.00 82.75 84 GLU A C 1
ATOM 662 O O . GLU A 1 84 ? 30.479 -4.812 -26.280 1.00 82.75 84 GLU A O 1
ATOM 667 N N . PRO A 1 85 ? 29.249 -3.543 -27.668 1.00 82.81 85 PRO A N 1
ATOM 668 C CA . PRO A 1 85 ? 29.667 -2.299 -27.042 1.00 82.81 85 PRO A CA 1
ATOM 669 C C . PRO A 1 85 ? 29.338 -2.300 -25.549 1.00 82.81 85 PRO A C 1
ATOM 671 O O . PRO A 1 85 ? 28.200 -2.533 -25.145 1.00 82.81 85 PRO A O 1
ATOM 674 N N . SER A 1 86 ? 30.326 -1.976 -24.715 1.00 73.62 86 SER A N 1
ATOM 675 C CA . SER A 1 86 ? 30.098 -1.812 -23.281 1.00 73.62 86 SER A CA 1
ATOM 676 C C . SER A 1 86 ? 28.971 -0.798 -23.043 1.00 73.62 86 SER A C 1
ATOM 678 O O . SER A 1 86 ? 29.013 0.292 -23.618 1.00 73.62 86 SER A O 1
ATOM 680 N N . ARG A 1 87 ? 28.023 -1.119 -22.149 1.00 73.50 87 ARG A N 1
ATOM 681 C CA . ARG A 1 87 ? 26.807 -0.322 -21.870 1.00 73.50 87 ARG A CA 1
ATOM 682 C C . ARG A 1 87 ? 25.751 -0.356 -22.985 1.00 73.50 87 ARG A C 1
ATOM 684 O O . ARG A 1 87 ? 24.938 0.566 -23.072 1.00 73.50 87 ARG A O 1
ATOM 691 N N . SER A 1 88 ? 25.726 -1.408 -23.803 1.00 81.00 88 SER A N 1
ATOM 692 C CA . SER A 1 88 ? 24.554 -1.745 -24.614 1.00 81.00 88 SER A CA 1
ATOM 693 C C . SER A 1 88 ? 23.292 -1.767 -23.732 1.00 81.00 88 SER A C 1
ATOM 695 O O . SER A 1 88 ? 23.256 -2.404 -22.675 1.00 81.00 88 SER A O 1
ATOM 697 N N . LYS A 1 89 ? 22.265 -0.993 -24.120 1.00 81.19 89 LYS A N 1
ATOM 698 C CA . LYS A 1 89 ? 20.983 -0.947 -23.399 1.00 81.19 89 LYS A CA 1
ATOM 699 C C . LYS A 1 89 ? 20.278 -2.294 -23.583 1.00 81.19 89 LYS A C 1
ATOM 701 O O . LYS A 1 89 ? 20.192 -2.796 -24.700 1.00 81.19 89 LYS A O 1
ATOM 706 N N . ARG A 1 90 ? 19.759 -2.857 -22.492 1.00 87.38 90 ARG A N 1
ATOM 707 C CA . ARG A 1 90 ? 18.860 -4.017 -22.512 1.00 87.38 90 ARG A CA 1
ATOM 708 C C . ARG A 1 90 ? 17.601 -3.677 -21.736 1.00 87.38 90 ARG A C 1
ATOM 710 O O . ARG A 1 90 ? 17.701 -3.004 -20.710 1.00 87.38 90 ARG A O 1
ATOM 717 N N . GLN A 1 91 ? 16.466 -4.201 -22.178 1.00 92.75 91 GLN A N 1
ATOM 718 C CA . GLN A 1 91 ? 15.228 -4.043 -21.434 1.00 92.75 91 GLN A CA 1
ATOM 719 C C . GLN A 1 91 ? 15.301 -4.782 -20.092 1.00 92.75 91 GLN A C 1
ATOM 721 O O . GLN A 1 91 ? 15.659 -5.965 -20.031 1.00 92.75 91 GLN A O 1
ATOM 726 N N . LEU A 1 92 ? 14.950 -4.095 -19.005 1.00 95.00 92 LEU A N 1
ATOM 727 C CA . LEU A 1 92 ? 14.851 -4.674 -17.668 1.00 95.00 92 LEU A CA 1
ATOM 728 C C . LEU A 1 92 ? 13.403 -4.704 -17.200 1.00 95.00 92 LEU A C 1
ATOM 730 O O . LEU A 1 92 ? 12.822 -3.683 -16.854 1.00 95.00 92 LEU A O 1
ATOM 734 N N . ARG A 1 93 ? 12.856 -5.912 -17.095 1.00 97.56 93 ARG A N 1
ATOM 735 C CA . ARG A 1 93 ? 11.602 -6.152 -16.381 1.00 97.56 93 ARG A CA 1
ATOM 736 C C . ARG A 1 93 ? 11.766 -6.034 -14.864 1.00 97.56 93 ARG A C 1
ATOM 738 O O . ARG A 1 93 ? 12.592 -6.747 -14.280 1.00 97.56 93 ARG A O 1
ATOM 745 N N . ILE A 1 94 ? 10.965 -5.175 -14.245 1.00 98.25 94 ILE A N 1
ATOM 746 C CA . ILE A 1 94 ? 10.934 -4.890 -12.810 1.00 98.25 94 ILE A CA 1
ATOM 747 C C . ILE A 1 94 ? 9.539 -5.206 -12.273 1.00 98.25 94 ILE A C 1
ATOM 749 O O . ILE A 1 94 ? 8.541 -4.685 -12.766 1.00 98.25 94 ILE A O 1
ATOM 753 N N . LEU A 1 95 ? 9.477 -6.017 -11.218 1.00 98.56 95 LEU A N 1
ATOM 754 C CA . LEU A 1 95 ? 8.245 -6.288 -10.486 1.00 98.56 95 LEU A CA 1
ATOM 755 C C . LEU A 1 95 ? 8.329 -5.641 -9.107 1.00 98.56 95 LEU A C 1
ATOM 757 O O . LEU A 1 95 ? 9.161 -6.010 -8.277 1.00 98.56 95 LEU A O 1
ATOM 761 N N . CYS A 1 96 ? 7.452 -4.675 -8.864 1.00 98.44 96 CYS A N 1
ATOM 762 C CA . CYS A 1 96 ? 7.303 -3.992 -7.588 1.00 98.44 96 CYS A CA 1
ATOM 763 C C . CYS A 1 96 ? 6.047 -4.494 -6.862 1.00 98.44 96 CYS A C 1
ATOM 765 O O . CYS A 1 96 ? 5.005 -4.723 -7.476 1.00 98.44 96 CYS A O 1
ATOM 767 N N . VAL A 1 97 ? 6.129 -4.681 -5.547 1.00 97.94 97 VAL A N 1
ATOM 768 C CA . VAL A 1 97 ? 4.995 -5.141 -4.733 1.00 97.94 97 VAL A CA 1
ATOM 769 C C . VAL A 1 97 ? 4.455 -3.997 -3.889 1.00 97.94 97 VAL A C 1
ATOM 771 O O . VAL A 1 97 ? 5.155 -3.505 -3.008 1.00 97.94 97 VAL A O 1
ATOM 774 N N . GLY A 1 98 ? 3.194 -3.635 -4.113 1.00 96.88 98 GLY A N 1
ATOM 775 C CA . GLY A 1 98 ? 2.471 -2.546 -3.458 1.00 96.88 98 GLY A CA 1
ATOM 776 C C . GLY A 1 98 ? 2.213 -1.350 -4.380 1.00 96.88 98 GLY A C 1
ATOM 777 O O . GLY A 1 98 ? 2.919 -1.133 -5.361 1.00 96.88 98 GLY A O 1
ATOM 778 N N . ALA A 1 99 ? 1.209 -0.545 -4.033 1.00 97.25 99 ALA A N 1
ATOM 779 C CA . ALA A 1 99 ? 0.890 0.744 -4.655 1.00 97.25 99 ALA A CA 1
ATOM 780 C C . ALA A 1 99 ? 0.692 1.846 -3.594 1.00 97.25 99 ALA A C 1
ATOM 782 O O . ALA A 1 99 ? -0.231 2.661 -3.654 1.00 97.25 99 ALA A O 1
ATOM 783 N N . GLY A 1 100 ? 1.554 1.838 -2.572 1.00 95.69 100 GLY A N 1
ATOM 784 C CA . GLY A 1 100 ? 1.699 2.935 -1.612 1.00 95.69 100 GLY A CA 1
ATOM 785 C C . GLY A 1 100 ? 2.699 3.996 -2.085 1.00 95.69 100 GLY A C 1
ATOM 786 O O . GLY A 1 100 ? 3.257 3.896 -3.175 1.00 95.69 100 GLY A O 1
ATOM 787 N N . ALA A 1 101 ? 2.981 4.981 -1.226 1.00 95.25 101 ALA A N 1
ATOM 788 C CA . ALA A 1 101 ? 3.863 6.114 -1.530 1.00 95.25 101 ALA A CA 1
ATOM 789 C C . ALA A 1 101 ? 5.206 5.710 -2.174 1.00 95.25 101 ALA A C 1
ATOM 791 O O . ALA A 1 101 ? 5.627 6.319 -3.152 1.00 95.25 101 ALA A O 1
ATOM 792 N N . SER A 1 102 ? 5.859 4.655 -1.669 1.00 95.56 102 SER A N 1
ATOM 793 C CA . SER A 1 102 ? 7.149 4.183 -2.192 1.00 95.56 102 SER A CA 1
ATOM 794 C C . SER A 1 102 ? 7.062 3.661 -3.628 1.00 95.56 102 SER A C 1
ATOM 796 O O . SER A 1 102 ? 7.922 3.981 -4.442 1.00 95.56 102 SER A O 1
ATOM 798 N N . ALA A 1 103 ? 6.028 2.881 -3.949 1.00 97.06 103 ALA A N 1
ATOM 799 C CA . ALA A 1 103 ? 5.839 2.329 -5.288 1.00 97.06 103 ALA A CA 1
ATOM 800 C C . ALA A 1 103 ? 5.372 3.397 -6.284 1.00 97.06 103 ALA A C 1
ATOM 802 O O . ALA A 1 103 ? 5.819 3.389 -7.424 1.00 97.06 103 ALA A O 1
ATOM 803 N N . ILE A 1 104 ? 4.532 4.341 -5.842 1.00 97.62 104 ILE A N 1
ATOM 804 C CA . ILE A 1 104 ? 4.122 5.503 -6.646 1.00 97.62 104 ILE A CA 1
ATOM 805 C C . ILE A 1 104 ? 5.347 6.356 -6.995 1.00 97.62 104 ILE A C 1
ATOM 807 O O . ILE A 1 104 ? 5.554 6.677 -8.162 1.00 97.62 104 ILE A O 1
ATOM 811 N N . ASN A 1 105 ? 6.202 6.650 -6.009 1.00 97.12 105 ASN A N 1
ATOM 812 C CA . ASN A 1 105 ? 7.458 7.358 -6.246 1.00 97.12 105 ASN A CA 1
ATOM 813 C C . ASN A 1 105 ? 8.356 6.611 -7.232 1.00 97.12 105 ASN A C 1
ATOM 815 O O . ASN A 1 105 ? 8.864 7.200 -8.175 1.00 97.12 105 ASN A O 1
ATOM 819 N N . PHE A 1 106 ? 8.527 5.304 -7.039 1.00 96.81 106 PHE A N 1
ATOM 820 C CA . PHE A 1 106 ? 9.360 4.502 -7.925 1.00 96.81 106 PHE A CA 1
ATOM 821 C C . PHE A 1 106 ? 8.813 4.438 -9.360 1.00 96.81 106 PHE A C 1
ATOM 823 O O . PHE A 1 106 ? 9.587 4.528 -10.305 1.00 96.81 106 PHE A O 1
ATOM 830 N N . ALA A 1 107 ? 7.494 4.331 -9.537 1.00 97.69 107 ALA A N 1
ATOM 831 C CA . ALA A 1 107 ? 6.871 4.339 -10.859 1.00 97.69 107 ALA A CA 1
ATOM 832 C C . ALA A 1 107 ? 7.094 5.664 -11.602 1.00 97.69 107 ALA A C 1
ATOM 834 O O . ALA A 1 107 ? 7.345 5.647 -12.805 1.00 97.69 107 ALA A O 1
ATOM 835 N N . HIS A 1 108 ? 7.057 6.793 -10.887 1.00 97.25 108 HIS A N 1
ATOM 836 C CA . HIS A 1 108 ? 7.428 8.090 -11.449 1.00 97.25 108 HIS A CA 1
ATOM 837 C C . HIS A 1 108 ? 8.900 8.122 -11.882 1.00 97.25 108 HIS A C 1
ATOM 839 O O . HIS A 1 108 ? 9.188 8.467 -13.021 1.00 97.25 108 HIS A O 1
ATOM 845 N N . GLU A 1 109 ? 9.830 7.686 -11.025 1.00 96.31 109 GLU A N 1
ATOM 846 C CA . GLU A 1 109 ? 11.260 7.637 -11.378 1.00 96.31 109 GLU A CA 1
ATOM 847 C C . GLU A 1 109 ? 11.539 6.738 -12.591 1.00 96.31 109 GLU A C 1
ATOM 849 O O . GLU A 1 109 ? 12.387 7.063 -13.417 1.00 96.31 109 GLU A O 1
ATOM 854 N N . VAL A 1 110 ? 10.816 5.621 -12.732 1.00 96.06 110 VAL A N 1
ATOM 855 C CA . VAL A 1 110 ? 10.907 4.765 -13.924 1.00 96.06 110 VAL A CA 1
ATOM 856 C C . VAL A 1 110 ? 10.398 5.490 -15.170 1.00 96.06 110 VAL A C 1
ATOM 858 O O . VAL A 1 110 ? 11.028 5.384 -16.217 1.00 96.06 110 VAL A O 1
ATOM 861 N N . GLN A 1 111 ? 9.293 6.233 -15.066 1.00 95.38 111 GLN A N 1
ATOM 862 C CA . GLN A 1 111 ? 8.723 6.982 -16.188 1.00 95.38 111 GLN A CA 1
ATOM 863 C C . GLN A 1 111 ? 9.637 8.117 -16.675 1.00 95.38 111 GLN A C 1
ATOM 865 O O . GLN A 1 111 ? 9.710 8.354 -17.877 1.00 95.38 111 GLN A O 1
ATOM 870 N N . GLU A 1 112 ? 10.342 8.786 -15.761 1.00 95.56 112 GLU A N 1
ATOM 871 C CA . GLU A 1 112 ? 11.277 9.875 -16.083 1.00 95.56 112 GLU A CA 1
ATOM 872 C C . GLU A 1 112 ? 12.681 9.375 -16.477 1.00 95.56 112 GLU A C 1
ATOM 874 O O . GLU A 1 112 ? 13.546 10.160 -16.874 1.00 95.56 112 GLU A O 1
ATOM 879 N N . SER A 1 113 ? 12.938 8.070 -16.363 1.00 93.19 113 SER A N 1
ATOM 880 C CA . SER A 1 113 ? 14.233 7.473 -16.680 1.00 93.19 113 SER A CA 1
ATOM 881 C C . SER A 1 113 ? 14.437 7.298 -18.188 1.00 93.19 113 SER A C 1
ATOM 883 O O . SER A 1 113 ? 13.523 6.935 -18.922 1.00 93.19 113 SER A O 1
ATOM 885 N N . ASP A 1 114 ? 15.677 7.460 -18.661 1.00 91.81 114 ASP A N 1
ATOM 886 C CA . ASP A 1 114 ? 16.075 7.123 -20.036 1.00 91.81 114 ASP A CA 1
ATOM 887 C C . ASP A 1 114 ? 16.433 5.629 -20.213 1.00 91.81 114 ASP A C 1
ATOM 889 O O . ASP A 1 114 ? 16.899 5.201 -21.282 1.00 91.81 114 ASP A O 1
ATOM 893 N N . LEU A 1 115 ? 16.276 4.841 -19.148 1.00 90.25 115 LEU A N 1
ATOM 894 C CA . LEU A 1 115 ? 16.509 3.405 -19.135 1.00 90.25 115 LEU A CA 1
ATOM 895 C C . LEU A 1 115 ? 15.335 2.662 -19.787 1.00 90.25 115 LEU A C 1
ATOM 897 O O . LEU A 1 115 ? 14.177 3.034 -19.644 1.00 90.25 115 LEU A O 1
ATOM 901 N N . ASP A 1 116 ? 15.640 1.564 -20.474 1.00 93.69 116 ASP A N 1
ATOM 902 C CA . ASP A 1 116 ? 14.626 0.677 -21.047 1.00 93.69 116 ASP A CA 1
ATOM 903 C C . ASP A 1 116 ? 14.097 -0.263 -19.952 1.00 93.69 116 ASP A C 1
ATOM 905 O O . ASP A 1 116 ? 14.683 -1.313 -19.671 1.00 93.69 116 ASP A O 1
ATOM 909 N N . LEU A 1 117 ? 13.044 0.167 -19.253 1.00 95.81 117 LEU A N 1
ATOM 910 C CA . LEU A 1 117 ? 12.473 -0.524 -18.096 1.00 95.81 117 LEU A CA 1
ATOM 911 C C . LEU A 1 117 ? 11.016 -0.934 -18.365 1.00 95.81 117 LEU A C 1
ATOM 913 O O . LEU A 1 117 ? 10.185 -0.108 -18.729 1.00 95.81 117 LEU A O 1
ATOM 917 N N . ASP A 1 118 ? 10.696 -2.203 -18.112 1.00 97.19 118 ASP A N 1
ATOM 918 C CA . ASP A 1 118 ? 9.329 -2.742 -18.118 1.00 97.19 118 ASP A CA 1
ATOM 919 C C . ASP A 1 118 ? 8.864 -2.922 -16.667 1.00 97.19 118 ASP A C 1
ATOM 921 O O . ASP A 1 118 ? 9.235 -3.892 -16.003 1.00 97.19 118 ASP A O 1
ATOM 925 N N . LEU A 1 119 ? 8.116 -1.952 -16.137 1.00 98.44 119 LEU A N 1
ATOM 926 C CA . LEU A 1 119 ? 7.650 -1.958 -14.750 1.00 98.44 119 LEU A CA 1
ATOM 927 C C . LEU A 1 119 ? 6.222 -2.495 -14.627 1.00 98.44 119 LEU A C 1
ATOM 929 O O . LEU A 1 119 ? 5.295 -1.995 -15.264 1.00 98.44 119 LEU A O 1
ATOM 933 N N . VAL A 1 120 ? 6.029 -3.409 -13.676 1.00 98.62 120 VAL A N 1
ATOM 934 C CA . VAL A 1 120 ? 4.712 -3.774 -13.147 1.00 98.62 120 VAL A CA 1
ATOM 935 C C . VAL A 1 120 ? 4.691 -3.685 -11.620 1.00 98.62 120 VAL A C 1
ATOM 937 O O . VAL A 1 120 ? 5.565 -4.210 -10.930 1.00 98.62 120 VAL A O 1
ATOM 940 N N . CYS A 1 121 ? 3.670 -3.027 -11.081 1.00 98.62 121 CYS A N 1
ATOM 941 C CA . CYS A 1 121 ? 3.388 -2.925 -9.654 1.00 98.62 121 CYS A CA 1
ATOM 942 C C . CYS A 1 121 ? 2.142 -3.756 -9.320 1.00 98.62 121 CYS A C 1
ATOM 944 O O . CYS A 1 121 ? 1.063 -3.464 -9.833 1.00 98.62 121 CYS A O 1
ATOM 946 N N . TYR A 1 122 ? 2.252 -4.752 -8.442 1.00 98.44 122 TYR A N 1
ATOM 947 C CA . TYR A 1 122 ? 1.105 -5.549 -7.983 1.00 98.44 122 TYR A CA 1
ATOM 948 C C . TYR A 1 122 ? 0.638 -5.095 -6.596 1.00 98.44 122 TYR A C 1
ATOM 950 O O . TYR A 1 122 ? 1.410 -5.133 -5.637 1.00 98.44 122 TYR A O 1
ATOM 958 N N . GLU A 1 123 ? -0.625 -4.687 -6.476 1.00 97.56 123 GLU A N 1
ATOM 959 C CA . GLU A 1 123 ? -1.249 -4.231 -5.229 1.00 97.56 123 GLU A CA 1
ATOM 960 C C . GLU A 1 123 ? -2.416 -5.141 -4.847 1.00 97.56 123 GLU A C 1
ATOM 962 O O . GLU A 1 123 ? -3.300 -5.409 -5.659 1.00 97.56 123 GLU A O 1
ATOM 967 N N . LYS A 1 124 ? -2.443 -5.597 -3.588 1.00 95.75 124 LYS A N 1
ATOM 968 C CA . LYS A 1 124 ? -3.476 -6.521 -3.097 1.00 95.75 124 LYS A CA 1
ATOM 969 C C . LYS A 1 124 ? -4.849 -5.856 -2.979 1.00 95.75 124 LYS A C 1
ATOM 971 O O . LYS A 1 124 ? -5.855 -6.551 -3.062 1.00 95.75 124 LYS A O 1
ATOM 976 N N . ASN A 1 125 ? -4.883 -4.551 -2.734 1.00 95.38 125 ASN A N 1
ATOM 977 C CA . ASN A 1 125 ? -6.106 -3.777 -2.593 1.00 95.38 125 ASN A CA 1
ATOM 978 C C . ASN A 1 125 ? -6.690 -3.408 -3.967 1.00 95.38 125 ASN A C 1
ATOM 980 O O . ASN A 1 125 ? -5.991 -3.384 -4.979 1.00 95.38 125 ASN A O 1
ATOM 984 N N . ASP A 1 126 ? -7.976 -3.077 -3.999 1.00 96.69 126 ASP A N 1
ATOM 985 C CA . ASP A 1 126 ? -8.705 -2.579 -5.177 1.00 96.69 126 ASP A CA 1
ATOM 986 C C . ASP A 1 126 ? -8.441 -1.087 -5.472 1.00 96.69 126 ASP A C 1
ATOM 988 O O . ASP A 1 126 ? -9.098 -0.478 -6.313 1.00 96.69 126 ASP A O 1
ATOM 992 N N . SER A 1 127 ? -7.486 -0.476 -4.768 1.00 96.69 127 SER A N 1
ATOM 993 C CA . SER A 1 127 ? -7.133 0.934 -4.877 1.00 96.69 127 SER A CA 1
ATOM 994 C C . SER A 1 127 ? -5.677 1.153 -4.474 1.00 96.69 127 SER A C 1
ATOM 996 O O . SER A 1 127 ? -5.125 0.441 -3.635 1.00 96.69 127 SER A O 1
ATOM 998 N N . VAL A 1 128 ? -5.075 2.205 -5.026 1.00 97.44 128 VAL A N 1
ATOM 999 C CA . VAL A 1 128 ? -3.777 2.732 -4.584 1.00 97.44 128 VAL A CA 1
ATOM 1000 C C . VAL A 1 128 ? -3.888 3.423 -3.219 1.00 97.44 128 VAL A C 1
ATOM 1002 O O . VAL A 1 128 ? -4.991 3.739 -2.760 1.00 97.44 128 VAL A O 1
ATOM 1005 N N . GLY A 1 129 ? -2.737 3.690 -2.594 1.00 93.50 129 GLY A N 1
ATOM 1006 C CA . GLY A 1 129 ? -2.609 4.482 -1.363 1.00 93.50 129 GLY A CA 1
ATOM 1007 C C . GLY A 1 129 ? -1.939 3.745 -0.201 1.00 93.50 129 GLY A C 1
ATOM 1008 O O . GLY A 1 129 ? -1.479 4.381 0.750 1.00 93.50 129 GLY A O 1
ATOM 1009 N N . GLY A 1 130 ? -1.834 2.414 -0.274 1.00 94.06 130 GLY A N 1
ATOM 1010 C CA . GLY A 1 130 ? -1.165 1.587 0.734 1.00 94.06 130 GLY A C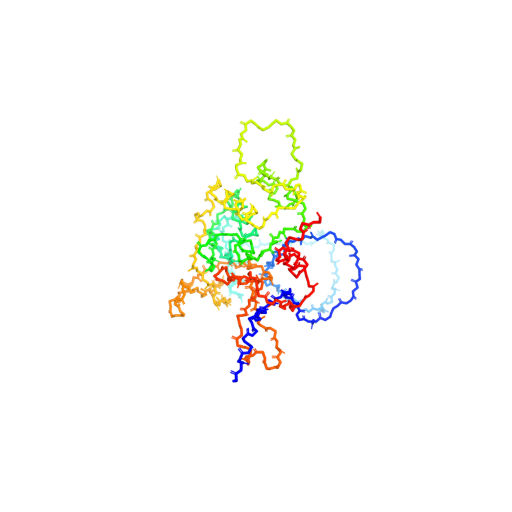A 1
ATOM 1011 C C . GLY A 1 130 ? -1.730 1.814 2.140 1.00 94.06 130 GLY A C 1
ATOM 1012 O O . GLY A 1 130 ? -2.927 1.659 2.367 1.00 94.06 130 GLY A O 1
ATOM 1013 N N . THR A 1 131 ? -0.884 2.234 3.085 1.00 92.31 131 THR A N 1
ATOM 1014 C CA . THR A 1 131 ? -1.276 2.526 4.477 1.00 92.31 131 THR A CA 1
ATOM 1015 C C . THR A 1 131 ? -2.506 3.429 4.583 1.00 92.31 131 THR A C 1
ATOM 1017 O O . THR A 1 131 ? -3.360 3.180 5.434 1.00 92.31 131 THR A O 1
ATOM 1020 N N . TRP A 1 132 ? -2.612 4.445 3.722 1.00 91.88 132 TRP A N 1
ATOM 1021 C CA . TRP A 1 132 ? -3.708 5.422 3.726 1.00 91.88 132 TRP A CA 1
ATOM 1022 C C . TRP A 1 132 ? -5.001 4.874 3.130 1.00 91.88 132 TRP A C 1
ATOM 1024 O O . TRP A 1 132 ? -6.078 5.391 3.410 1.00 91.88 132 TRP A O 1
ATOM 1034 N N . TYR A 1 133 ? -4.899 3.804 2.339 1.00 92.81 133 TYR A N 1
ATOM 1035 C CA . TYR A 1 133 ? -6.058 3.043 1.909 1.00 92.81 133 TYR A CA 1
ATOM 1036 C C . TYR A 1 133 ? -6.541 2.088 3.009 1.00 92.81 133 TYR A C 1
ATOM 1038 O O . TYR A 1 133 ? -7.739 1.998 3.247 1.00 92.81 133 TYR A O 1
ATOM 1046 N N . GLU A 1 134 ? -5.638 1.396 3.708 1.00 91.19 134 GLU A N 1
ATOM 1047 C CA . GLU A 1 134 ? -6.022 0.385 4.708 1.00 91.19 134 GLU A CA 1
ATOM 1048 C C . GLU A 1 134 ? -6.501 0.977 6.039 1.00 91.19 134 GLU A C 1
ATOM 1050 O O . GLU A 1 134 ? -7.467 0.495 6.635 1.00 91.19 134 GLU A O 1
ATOM 1055 N N . ASN A 1 135 ? -5.840 2.026 6.530 1.00 90.50 135 ASN A N 1
ATOM 1056 C CA . ASN A 1 135 ? -6.121 2.577 7.852 1.00 90.50 135 ASN A CA 1
ATOM 1057 C C . ASN A 1 135 ? -7.223 3.628 7.766 1.00 90.50 135 ASN A C 1
ATOM 1059 O O . ASN A 1 135 ? -6.988 4.778 7.401 1.00 90.50 135 ASN A O 1
ATOM 1063 N N . LYS A 1 136 ? -8.431 3.215 8.151 1.00 88.62 136 LYS A N 1
ATOM 1064 C CA . LYS A 1 136 ? -9.638 4.050 8.136 1.00 88.62 136 LYS A CA 1
ATOM 1065 C C . LYS A 1 136 ? -10.249 4.193 9.531 1.00 88.62 136 LYS A C 1
ATOM 1067 O O . LYS A 1 136 ? -11.457 4.249 9.663 1.00 88.62 136 LYS A O 1
ATOM 1072 N N . TYR A 1 137 ? -9.460 4.154 10.602 1.00 88.88 137 TYR A N 1
ATOM 1073 C CA . TYR A 1 137 ? -10.020 4.339 11.944 1.00 88.88 137 TYR A CA 1
ATOM 1074 C C . TYR A 1 137 ? -10.320 5.827 12.229 1.00 88.88 137 TYR A C 1
ATOM 1076 O O . TYR A 1 137 ? -9.679 6.708 11.649 1.00 88.88 137 TYR A O 1
ATOM 1084 N N . PRO A 1 138 ? -11.269 6.148 13.131 1.00 87.44 138 PRO A N 1
ATOM 1085 C CA . PRO A 1 138 ? -11.591 7.527 13.495 1.00 87.44 138 PRO A CA 1
ATOM 1086 C C . PRO A 1 138 ? -10.373 8.292 14.021 1.00 87.44 138 PRO A C 1
ATOM 1088 O O . PRO A 1 138 ? -9.667 7.808 14.904 1.00 87.44 138 PRO A O 1
ATOM 1091 N N . GLY A 1 139 ? -10.140 9.490 13.483 1.00 85.19 139 GLY A N 1
ATOM 1092 C CA . GLY A 1 139 ? -8.989 10.321 13.842 1.00 85.19 139 GLY A CA 1
ATOM 1093 C C . GLY A 1 139 ? -7.669 9.904 13.193 1.00 85.19 139 GLY A C 1
ATOM 1094 O O . GLY A 1 139 ? -6.639 10.481 13.533 1.00 85.19 139 GLY A O 1
ATOM 1095 N N . CYS A 1 140 ? -7.675 8.927 12.277 1.00 87.62 140 CYS A N 1
ATOM 1096 C CA . CYS A 1 140 ? -6.471 8.533 11.555 1.00 87.62 140 CYS A CA 1
ATOM 1097 C C . CYS A 1 140 ? -5.917 9.721 10.760 1.00 87.62 140 CYS A C 1
ATOM 1099 O O . CYS A 1 140 ? -6.579 10.267 9.871 1.00 87.62 140 CYS A O 1
ATOM 1101 N N . GLY A 1 141 ? -4.684 10.096 11.073 1.00 85.38 141 GLY A N 1
ATOM 1102 C CA . GLY A 1 141 ? -3.983 11.211 10.451 1.00 85.38 141 GLY A CA 1
ATOM 1103 C C . GLY A 1 141 ? -2.475 11.041 10.555 1.00 85.38 141 GLY A C 1
ATOM 1104 O O . GLY A 1 141 ? -1.983 10.208 11.325 1.00 85.38 141 GLY A O 1
ATOM 1105 N N . CYS A 1 142 ? -1.750 11.817 9.756 1.00 85.56 142 CYS A N 1
ATOM 1106 C CA . CYS A 1 142 ? -0.291 11.821 9.778 1.00 85.56 142 CYS A CA 1
ATOM 1107 C C . CYS A 1 142 ? 0.255 12.530 11.024 1.00 85.56 142 CYS A C 1
ATOM 1109 O O . CYS A 1 142 ? -0.363 13.453 11.547 1.00 85.56 142 CYS A O 1
ATOM 1111 N N . ASP A 1 143 ? 1.419 12.097 11.498 1.00 83.38 143 ASP A N 1
ATOM 1112 C CA . ASP A 1 143 ? 2.189 12.739 12.570 1.00 83.38 143 ASP A CA 1
ATOM 1113 C C . ASP A 1 143 ? 3.206 13.768 12.043 1.00 83.38 143 ASP A C 1
ATOM 1115 O O . ASP A 1 143 ? 3.854 14.46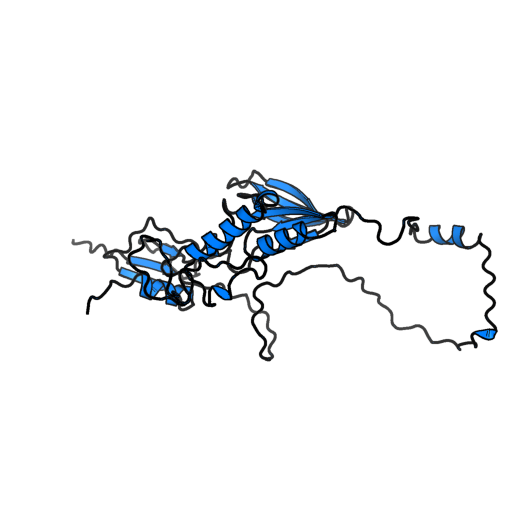5 12.825 1.00 83.38 143 ASP A O 1
ATOM 1119 N N . ILE A 1 144 ? 3.330 13.884 10.720 1.00 80.75 144 ILE A N 1
ATOM 1120 C CA . ILE A 1 144 ? 4.185 14.838 10.015 1.00 80.75 144 ILE A CA 1
ATOM 1121 C C . ILE A 1 144 ? 3.290 15.919 9.380 1.00 80.75 144 ILE A C 1
ATOM 1123 O O . ILE A 1 144 ? 2.211 15.594 8.876 1.00 80.75 144 ILE A O 1
ATOM 1127 N N . PRO A 1 145 ? 3.715 17.199 9.371 1.00 78.94 145 PRO A N 1
ATOM 1128 C CA . PRO A 1 145 ? 3.023 18.250 8.629 1.00 78.94 145 PRO A CA 1
ATOM 1129 C C . PRO A 1 145 ? 2.814 17.856 7.158 1.00 78.94 145 PRO A C 1
ATOM 1131 O O . PRO A 1 145 ? 3.752 17.426 6.491 1.00 78.94 145 PRO A O 1
ATOM 1134 N N . SER A 1 146 ? 1.610 18.041 6.624 1.00 76.75 146 SER A N 1
ATOM 1135 C CA . SER A 1 146 ? 1.217 17.608 5.274 1.00 76.75 146 SER A CA 1
ATOM 1136 C C . SER A 1 146 ? 2.124 18.127 4.154 1.00 76.75 146 SER A C 1
ATOM 1138 O O . SER A 1 146 ? 2.471 17.376 3.251 1.00 76.75 146 SER A O 1
ATOM 1140 N N . VAL A 1 147 ? 2.625 19.365 4.258 1.00 78.62 147 VAL A N 1
ATOM 1141 C CA . VAL A 1 147 ? 3.590 19.936 3.292 1.00 78.62 147 VAL A CA 1
ATOM 1142 C C . VAL A 1 147 ? 4.930 19.191 3.255 1.00 78.62 147 VAL A C 1
ATOM 1144 O O . VAL A 1 147 ? 5.652 19.267 2.262 1.00 78.62 147 VAL A O 1
ATOM 1147 N N . ASN A 1 148 ? 5.265 18.470 4.327 1.00 84.06 148 ASN A N 1
ATOM 1148 C CA . ASN A 1 148 ? 6.419 17.579 4.416 1.00 84.06 148 ASN A CA 1
ATOM 1149 C C . ASN A 1 148 ? 6.057 16.121 4.091 1.00 84.06 148 ASN A C 1
ATOM 1151 O O . ASN A 1 148 ? 6.957 15.321 3.848 1.00 84.06 148 ASN A O 1
ATOM 1155 N N . TYR A 1 149 ? 4.770 15.771 4.091 1.00 86.19 149 TYR A N 1
ATOM 1156 C CA . TYR A 1 149 ? 4.256 14.438 3.789 1.00 86.19 149 TYR A CA 1
ATOM 1157 C C . TYR A 1 149 ? 3.656 14.380 2.374 1.00 86.19 149 TYR A C 1
ATOM 1159 O O . TYR A 1 149 ? 2.514 13.982 2.158 1.00 86.19 149 TYR A O 1
ATOM 1167 N N . GLN A 1 150 ? 4.459 14.797 1.397 1.00 89.25 150 GLN A N 1
ATOM 1168 C CA . GLN A 1 150 ? 4.135 14.782 -0.027 1.00 89.25 150 GLN A CA 1
ATOM 1169 C C . GLN A 1 150 ? 5.387 14.454 -0.845 1.00 89.25 150 GLN A C 1
ATOM 1171 O O . GLN A 1 150 ? 6.514 14.581 -0.359 1.00 89.25 150 GLN A O 1
ATOM 1176 N N . LEU A 1 151 ? 5.200 14.024 -2.088 1.00 91.19 151 LEU A N 1
ATOM 1177 C CA . LEU A 1 151 ? 6.294 13.744 -3.011 1.00 91.19 151 LEU A CA 1
ATOM 1178 C C . LEU A 1 151 ? 6.897 15.068 -3.483 1.00 91.19 151 LEU A C 1
ATOM 1180 O O . LEU A 1 151 ? 6.179 15.973 -3.903 1.00 91.19 151 LEU A O 1
ATOM 1184 N N . SER A 1 152 ? 8.223 15.198 -3.408 1.00 90.62 152 SER A N 1
ATOM 1185 C CA . SER A 1 152 ? 8.910 16.469 -3.683 1.00 90.62 152 SER A CA 1
ATOM 1186 C C . SER A 1 152 ? 8.704 16.983 -5.112 1.00 90.62 152 SER A C 1
ATOM 1188 O O . SER A 1 152 ? 8.782 18.186 -5.336 1.00 90.62 152 SER A O 1
ATOM 1190 N N . TRP A 1 153 ? 8.425 16.085 -6.058 1.00 92.12 153 TRP A N 1
ATOM 1191 C CA . TRP A 1 153 ? 8.150 16.389 -7.464 1.00 92.12 153 TRP A CA 1
ATOM 1192 C C . TRP A 1 153 ? 6.657 16.606 -7.777 1.00 92.12 153 TRP A C 1
ATOM 1194 O O . TRP A 1 153 ? 6.336 17.050 -8.875 1.00 92.12 153 TRP A O 1
ATOM 1204 N N . ALA A 1 154 ? 5.757 16.350 -6.820 1.00 89.81 154 ALA A N 1
ATOM 1205 C CA . ALA A 1 154 ? 4.316 16.592 -6.940 1.00 89.81 154 ALA A CA 1
ATOM 1206 C C . ALA A 1 154 ? 3.778 17.326 -5.697 1.00 89.81 154 ALA A C 1
ATOM 1208 O O . ALA A 1 154 ? 3.033 16.741 -4.900 1.00 89.81 154 ALA A O 1
ATOM 1209 N N . PRO A 1 155 ? 4.173 18.592 -5.473 1.00 87.19 155 PRO A N 1
ATOM 1210 C CA . PRO A 1 155 ? 3.636 19.380 -4.374 1.00 87.19 155 PRO A CA 1
ATOM 1211 C C . PRO A 1 155 ? 2.147 19.674 -4.598 1.00 87.19 155 PRO A C 1
ATOM 1213 O O . PRO A 1 155 ? 1.743 20.072 -5.688 1.00 87.19 155 PRO A O 1
ATOM 1216 N N . SER A 1 156 ? 1.335 19.530 -3.552 1.00 79.31 156 SER A N 1
ATOM 1217 C CA . SER A 1 156 ? -0.072 19.934 -3.571 1.00 79.31 156 SER A CA 1
ATOM 1218 C C . SER A 1 156 ? -0.253 21.293 -2.892 1.00 79.31 156 SER A C 1
ATOM 1220 O O . SER A 1 156 ? 0.264 21.531 -1.799 1.00 79.31 156 SER A O 1
ATOM 1222 N N . ALA A 1 157 ? -1.002 22.185 -3.543 1.00 69.81 157 ALA A N 1
ATOM 1223 C CA . ALA A 1 157 ? -1.478 23.442 -2.959 1.00 69.81 157 ALA A CA 1
ATOM 1224 C C . ALA A 1 157 ? -2.850 23.289 -2.274 1.00 69.81 157 ALA A C 1
ATOM 1226 O O . ALA A 1 157 ? -3.310 24.205 -1.599 1.00 69.81 157 ALA A O 1
ATOM 1227 N N . GLU A 1 158 ? -3.487 22.127 -2.430 1.00 68.31 158 GLU A N 1
ATOM 1228 C CA . GLU A 1 158 ? -4.868 21.853 -2.017 1.00 68.31 158 GLU A CA 1
ATOM 1229 C C . GLU A 1 158 ? -4.957 21.242 -0.609 1.00 68.31 158 GLU A C 1
ATOM 1231 O O . GLU A 1 158 ? -6.017 20.771 -0.196 1.00 68.31 158 GLU A O 1
ATOM 1236 N N . TRP A 1 159 ? -3.851 21.226 0.146 1.00 69.19 159 TRP A N 1
ATOM 1237 C CA . TRP A 1 159 ? -3.873 20.800 1.543 1.00 69.19 159 TRP A CA 1
ATOM 1238 C C . TRP A 1 159 ? -4.771 21.738 2.357 1.00 69.19 159 TRP A C 1
ATOM 1240 O O . TRP A 1 159 ? -4.479 22.917 2.548 1.00 69.19 159 TRP A O 1
ATOM 1250 N N . THR A 1 160 ? -5.851 21.189 2.894 1.00 63.62 160 THR A N 1
ATOM 1251 C CA . THR A 1 160 ? -6.815 21.885 3.758 1.00 63.62 160 THR A CA 1
ATOM 1252 C C . THR A 1 160 ? -6.273 22.116 5.171 1.00 63.62 160 THR A C 1
ATOM 1254 O O . THR A 1 160 ? -6.791 22.940 5.925 1.00 63.62 160 THR A O 1
ATOM 1257 N N . SER A 1 161 ? -5.201 21.408 5.528 1.00 58.47 161 SER A N 1
ATOM 1258 C CA . SER A 1 161 ? -4.575 21.406 6.842 1.00 58.47 161 SER A CA 1
ATOM 1259 C C . SER A 1 161 ? -3.091 21.762 6.714 1.00 58.47 161 SER A C 1
ATOM 1261 O O . SER A 1 161 ? -2.250 20.872 6.616 1.00 58.47 161 SER A O 1
ATOM 1263 N N . LEU A 1 162 ? -2.799 23.067 6.692 1.00 47.91 162 LEU A N 1
ATOM 1264 C CA . LEU A 1 162 ? -1.578 23.754 7.153 1.00 47.91 162 LEU A CA 1
ATOM 1265 C C . LEU A 1 162 ? -1.681 25.218 6.697 1.00 47.91 162 LEU A C 1
ATOM 1267 O O . LEU A 1 162 ? -1.283 25.552 5.592 1.00 47.91 162 LEU A O 1
ATOM 1271 N N . TYR A 1 163 ? -2.223 26.083 7.560 1.00 37.22 163 TYR A N 1
ATOM 1272 C CA . TYR A 1 163 ? -2.451 27.511 7.295 1.00 37.22 163 TYR A CA 1
ATOM 1273 C C . TYR A 1 163 ? -3.401 27.813 6.121 1.00 37.22 163 TYR A C 1
ATOM 1275 O O . TYR A 1 163 ? -3.007 27.892 4.963 1.00 37.22 163 TYR A O 1
ATOM 1283 N N . VAL A 1 164 ? -4.656 28.136 6.448 1.00 34.06 164 VAL A N 1
ATOM 1284 C CA . VAL A 1 164 ? -5.502 28.948 5.562 1.00 34.06 164 VAL A CA 1
ATOM 1285 C C . VAL A 1 164 ? -4.796 30.295 5.353 1.00 34.06 164 VAL A C 1
ATOM 1287 O O . VAL A 1 164 ? -4.751 31.122 6.264 1.00 34.06 164 VAL A O 1
ATOM 1290 N N . SER A 1 165 ? -4.218 30.516 4.173 1.00 28.36 165 SER A N 1
ATOM 1291 C CA . SER A 1 165 ? -3.794 31.846 3.721 1.00 28.36 165 SER A CA 1
ATOM 1292 C C . SER A 1 165 ? -4.995 32.560 3.080 1.00 28.36 165 SER A C 1
ATOM 1294 O O . SER A 1 165 ? -5.781 31.912 2.381 1.00 28.36 165 SER A O 1
ATOM 1296 N N . PRO A 1 166 ? -5.204 33.867 3.332 1.00 35.41 166 PRO A N 1
ATOM 1297 C CA . PRO A 1 166 ? -6.404 34.573 2.916 1.00 35.41 166 PRO A CA 1
ATOM 1298 C C . PRO A 1 166 ? -6.340 34.807 1.412 1.00 35.41 166 PRO A C 1
ATOM 1300 O O . PRO A 1 166 ? -5.548 35.619 0.961 1.00 35.41 166 PRO A O 1
ATOM 1303 N N . ILE A 1 167 ? -7.136 34.052 0.662 1.00 35.59 167 ILE A N 1
ATOM 1304 C CA . ILE A 1 167 ? -7.766 34.335 -0.640 1.00 35.59 167 ILE A CA 1
ATOM 1305 C C . ILE A 1 167 ? -8.127 32.946 -1.186 1.00 35.59 167 ILE A C 1
ATOM 1307 O O . ILE A 1 167 ? -7.379 32.340 -1.941 1.00 35.59 167 ILE A O 1
ATOM 1311 N N . VAL A 1 168 ? -9.268 32.397 -0.765 1.00 34.88 168 VAL A N 1
ATOM 1312 C CA . VAL A 1 168 ? -9.891 31.273 -1.477 1.00 34.88 168 VAL A CA 1
ATOM 1313 C C . VAL A 1 168 ? -11.355 31.608 -1.695 1.00 34.88 168 VAL A C 1
ATOM 1315 O O . VAL A 1 168 ? -12.182 31.599 -0.788 1.00 34.88 168 VAL A O 1
ATOM 1318 N N . THR A 1 169 ? -11.654 31.944 -2.942 1.00 32.34 169 THR A N 1
ATOM 1319 C CA . THR A 1 169 ? -12.957 32.348 -3.469 1.00 32.34 169 THR A CA 1
ATOM 1320 C C . THR A 1 169 ? -13.825 31.142 -3.834 1.00 32.34 169 THR A C 1
ATOM 1322 O O . THR A 1 169 ? -14.505 31.167 -4.858 1.00 32.34 169 THR A O 1
ATOM 1325 N N . ARG A 1 170 ? -13.807 30.055 -3.050 1.00 31.92 170 ARG A N 1
ATOM 1326 C CA . ARG A 1 170 ? -14.695 28.903 -3.284 1.00 31.92 170 ARG A CA 1
ATOM 1327 C C . ARG A 1 170 ? -15.145 28.241 -1.978 1.00 31.92 170 ARG A C 1
ATOM 1329 O O . ARG A 1 170 ? -14.298 27.920 -1.151 1.00 31.92 170 ARG A O 1
ATOM 1336 N N . PRO A 1 171 ? -16.457 28.009 -1.786 1.00 37.12 171 PRO A N 1
ATOM 1337 C CA . PRO A 1 171 ? -16.959 27.344 -0.596 1.00 37.12 171 PRO A CA 1
ATOM 1338 C C . PRO A 1 171 ? -16.782 25.830 -0.751 1.00 37.12 171 PRO A C 1
ATOM 1340 O O . PRO A 1 171 ? -17.509 25.189 -1.509 1.00 37.12 171 PRO A O 1
ATOM 1343 N N . ILE A 1 172 ? -15.828 25.250 -0.024 1.00 39.88 172 ILE A N 1
ATOM 1344 C CA . ILE A 1 172 ? -15.837 23.812 0.255 1.00 39.88 172 ILE A CA 1
ATOM 1345 C C . ILE A 1 172 ? -16.738 23.601 1.473 1.00 39.88 172 ILE A C 1
ATOM 1347 O O . ILE A 1 172 ? -16.493 24.118 2.563 1.00 39.88 172 ILE A O 1
ATOM 1351 N N . ILE A 1 173 ? -17.831 22.876 1.251 1.00 36.88 173 ILE A N 1
ATOM 1352 C CA . ILE A 1 173 ? -18.823 22.509 2.258 1.00 36.88 173 ILE A CA 1
ATOM 1353 C C . ILE A 1 173 ? -18.226 21.389 3.120 1.00 36.88 173 ILE A C 1
ATOM 1355 O O . ILE A 1 173 ? -18.430 20.214 2.838 1.00 36.88 173 ILE A O 1
ATOM 1359 N N . THR A 1 174 ? -17.500 21.741 4.181 1.00 37.41 174 THR A N 1
ATOM 1360 C CA . THR A 1 174 ? -17.266 20.848 5.329 1.00 37.41 174 THR A CA 1
ATOM 1361 C C . THR A 1 174 ? -17.297 21.669 6.616 1.00 37.41 174 THR A C 1
ATOM 1363 O O . THR A 1 174 ? -16.493 22.574 6.804 1.00 37.41 174 THR A O 1
ATOM 1366 N N . THR A 1 175 ? -18.245 21.375 7.503 1.00 33.69 175 THR A N 1
ATOM 1367 C CA . THR A 1 175 ? -18.607 22.187 8.680 1.00 33.69 175 THR A CA 1
ATOM 1368 C C . THR A 1 175 ? -17.787 21.919 9.953 1.00 33.69 175 THR A C 1
ATOM 1370 O O . THR A 1 175 ? -18.204 22.337 11.027 1.00 33.69 175 THR A O 1
ATOM 1373 N N . ASP A 1 176 ? -16.629 21.255 9.880 1.00 39.91 176 ASP A N 1
ATOM 1374 C CA . ASP A 1 176 ? -15.709 21.133 11.030 1.00 39.91 176 ASP A CA 1
ATOM 1375 C C . ASP A 1 176 ? -14.240 21.097 10.572 1.00 39.91 176 ASP A C 1
ATOM 1377 O O . ASP A 1 176 ? -13.552 20.087 10.678 1.00 39.91 176 ASP A O 1
ATOM 1381 N N . THR A 1 177 ? -13.751 22.211 10.020 1.00 41.88 177 THR A N 1
ATOM 1382 C CA . THR A 1 177 ? -12.318 22.464 9.780 1.00 41.88 177 THR A CA 1
ATOM 1383 C C . THR A 1 177 ? -11.728 23.253 10.945 1.00 41.88 177 THR A C 1
ATOM 1385 O O . THR A 1 177 ? -11.274 24.391 10.795 1.00 41.88 177 THR A O 1
ATOM 1388 N N . ARG A 1 178 ? -11.745 22.682 12.151 1.00 40.97 178 ARG A N 1
ATOM 1389 C CA . ARG A 1 178 ? -10.884 23.203 13.217 1.00 40.97 178 ARG A CA 1
ATOM 1390 C C . ARG A 1 178 ? -9.440 22.934 12.813 1.00 40.97 178 ARG A C 1
ATOM 1392 O O . ARG A 1 178 ? -9.024 21.788 12.871 1.00 40.97 178 ARG A O 1
ATOM 1399 N N . ASN A 1 179 ? -8.739 23.991 12.387 1.00 39.94 179 ASN A N 1
ATOM 1400 C CA . ASN A 1 179 ? -7.288 24.109 12.183 1.00 39.94 179 ASN A CA 1
ATOM 1401 C C . ASN A 1 179 ? -6.486 22.925 12.756 1.00 39.94 179 ASN A C 1
ATOM 1403 O O . ASN A 1 179 ? -5.962 22.997 13.870 1.00 39.94 179 ASN A O 1
ATOM 1407 N N . CYS A 1 180 ? -6.383 21.841 11.993 1.00 44.28 180 CYS A N 1
ATOM 1408 C CA . CYS A 1 180 ? -5.401 20.805 12.245 1.00 44.28 180 CYS A CA 1
ATOM 1409 C C . CYS A 1 180 ? -4.156 21.178 11.440 1.00 44.28 180 CYS A C 1
ATOM 1411 O O . CYS A 1 180 ? -4.253 21.707 10.339 1.00 44.28 180 CYS A O 1
ATOM 1413 N N . SER A 1 181 ? -2.979 20.959 12.021 1.00 48.34 181 SER A N 1
ATOM 1414 C CA . SER A 1 181 ? -1.692 21.069 11.321 1.00 48.34 181 SER A CA 1
ATOM 1415 C C . SER A 1 181 ? -1.301 19.753 10.630 1.00 48.34 181 SER A C 1
ATOM 1417 O O . SER A 1 181 ? -0.170 19.614 10.172 1.00 48.34 181 SER A O 1
ATOM 1419 N N . TYR A 1 182 ? -2.218 18.781 10.604 1.00 60.53 182 TYR A N 1
ATOM 1420 C CA . TYR A 1 182 ? -2.008 17.394 10.204 1.00 60.53 182 TYR A CA 1
ATOM 1421 C C . TYR A 1 182 ? -3.156 16.911 9.315 1.00 60.53 182 TYR A C 1
ATOM 1423 O O . TYR A 1 182 ? -4.320 16.965 9.721 1.00 60.53 182 TYR A O 1
ATOM 1431 N N . SER A 1 183 ? -2.825 16.408 8.125 1.00 71.81 183 SER A N 1
ATOM 1432 C CA . SER A 1 183 ? -3.824 15.891 7.192 1.00 71.81 183 SER A CA 1
ATOM 1433 C C . SER A 1 183 ? -4.447 14.584 7.658 1.00 71.81 183 SER A C 1
ATOM 1435 O O . SER A 1 183 ? -3.784 13.681 8.184 1.00 71.81 183 SER A O 1
ATOM 1437 N N . SER A 1 184 ? -5.753 14.490 7.413 1.00 83.00 184 SER A N 1
ATOM 1438 C CA . SER A 1 184 ? -6.522 13.265 7.616 1.00 83.00 184 SER A CA 1
ATOM 1439 C C . SER A 1 184 ? -6.060 12.165 6.660 1.00 83.00 184 SER A C 1
ATOM 1441 O O . SER A 1 184 ? -5.584 12.436 5.555 1.00 83.00 184 SER A O 1
ATOM 1443 N N . ALA A 1 185 ? -6.262 10.906 7.046 1.00 86.25 185 ALA A N 1
ATOM 1444 C CA . ALA A 1 185 ? -5.952 9.772 6.180 1.00 86.25 185 ALA A CA 1
ATOM 1445 C C . ALA A 1 185 ? -6.673 9.841 4.821 1.00 86.25 185 ALA A C 1
ATOM 1447 O O . ALA A 1 185 ? -6.081 9.509 3.798 1.00 86.25 185 ALA A O 1
ATOM 1448 N N . SER A 1 186 ? -7.921 10.325 4.793 1.00 87.50 186 SER A N 1
ATOM 1449 C CA . SER A 1 186 ? -8.690 10.519 3.558 1.00 87.50 186 SER A CA 1
ATOM 1450 C C . SER A 1 186 ? -8.085 11.568 2.632 1.00 87.50 186 SER A C 1
ATOM 1452 O O . SER A 1 186 ? -8.078 11.370 1.421 1.00 87.50 186 SER A O 1
ATOM 1454 N N . GLU A 1 187 ? -7.569 12.665 3.184 1.00 87.19 187 GLU A N 1
ATOM 1455 C CA . GLU A 1 187 ? -6.943 13.731 2.398 1.00 87.19 187 GLU A CA 1
ATOM 1456 C C . GLU A 1 187 ? -5.619 13.259 1.787 1.00 87.19 187 GLU A C 1
ATOM 1458 O O . GLU A 1 187 ? -5.371 13.460 0.603 1.00 87.19 187 GLU A O 1
ATOM 1463 N N . ILE A 1 188 ? -4.808 12.534 2.561 1.00 89.69 188 ILE A N 1
ATOM 1464 C CA . ILE A 1 188 ? -3.553 11.953 2.069 1.00 89.69 188 ILE A CA 1
ATOM 1465 C C . ILE A 1 188 ? -3.821 10.873 1.014 1.00 89.69 188 ILE A C 1
ATOM 1467 O O . ILE A 1 188 ? -3.121 10.794 0.005 1.00 89.69 188 ILE A O 1
ATOM 1471 N N . LEU A 1 189 ? -4.853 10.048 1.213 1.00 92.06 189 LEU A N 1
ATOM 1472 C CA . LEU A 1 189 ? -5.283 9.078 0.209 1.00 92.06 189 LEU A CA 1
ATOM 1473 C C . LEU A 1 189 ? -5.723 9.774 -1.086 1.00 92.06 189 LEU A C 1
ATOM 1475 O O . LEU A 1 189 ? -5.357 9.318 -2.168 1.00 92.06 189 LEU A O 1
ATOM 1479 N N . ALA A 1 190 ? -6.490 10.863 -0.983 1.00 91.50 190 ALA A N 1
ATOM 1480 C CA . ALA A 1 190 ? -6.914 11.651 -2.137 1.00 91.50 190 ALA A CA 1
ATOM 1481 C C . ALA A 1 190 ? -5.713 12.256 -2.876 1.00 91.50 190 ALA A C 1
ATOM 1483 O O . ALA A 1 190 ? -5.658 12.161 -4.099 1.00 91.50 190 ALA A O 1
ATOM 1484 N N . TYR A 1 191 ? -4.723 12.775 -2.144 1.00 92.94 191 TYR A N 1
ATOM 1485 C CA . TYR A 1 191 ? -3.467 13.255 -2.717 1.00 92.94 191 TYR A CA 1
ATOM 1486 C C . TYR A 1 191 ? -2.759 12.171 -3.543 1.00 92.94 191 TYR A C 1
ATOM 1488 O O . TYR A 1 191 ? -2.472 12.389 -4.716 1.00 92.94 191 TYR A O 1
ATOM 1496 N N . PHE A 1 192 ? -2.530 10.975 -2.986 1.00 95.38 192 PHE A N 1
ATOM 1497 C CA . PHE A 1 192 ? -1.854 9.904 -3.732 1.00 95.38 192 PHE A CA 1
ATOM 1498 C C . PHE A 1 192 ? -2.657 9.402 -4.935 1.00 95.38 192 PHE A C 1
ATOM 1500 O O . PHE A 1 192 ? -2.058 9.044 -5.946 1.00 95.38 192 PHE A O 1
ATOM 1507 N N . LYS A 1 193 ? -3.993 9.376 -4.846 1.00 96.00 193 LYS A N 1
ATOM 1508 C CA . LYS A 1 193 ? -4.851 9.066 -5.999 1.00 96.00 193 LYS A CA 1
ATOM 1509 C C . LYS A 1 193 ? -4.696 10.113 -7.099 1.00 96.00 193 LYS A C 1
ATOM 1511 O O . LYS A 1 193 ? -4.424 9.735 -8.230 1.00 96.00 193 LYS A O 1
ATOM 1516 N N . GLY A 1 194 ? -4.762 11.396 -6.735 1.00 94.50 194 GLY A N 1
ATOM 1517 C CA . GLY A 1 194 ? -4.525 12.508 -7.655 1.00 94.50 194 GLY A CA 1
ATOM 1518 C C . GLY A 1 194 ? -3.168 12.398 -8.346 1.00 94.50 194 GLY A C 1
ATOM 1519 O O . GLY A 1 194 ? -3.113 12.412 -9.564 1.00 94.50 194 GLY A O 1
ATOM 1520 N N . VAL A 1 195 ? -2.089 12.135 -7.600 1.00 95.69 195 VAL A N 1
ATOM 1521 C CA . VAL A 1 195 ? -0.752 11.926 -8.187 1.00 95.69 195 VAL A CA 1
ATOM 1522 C C . VAL A 1 195 ? -0.727 10.766 -9.189 1.00 95.69 195 VAL A C 1
ATOM 1524 O O . VAL A 1 195 ? -0.119 10.876 -10.252 1.00 95.69 195 VAL A O 1
ATOM 1527 N N . VAL A 1 196 ? -1.356 9.633 -8.866 1.00 97.50 196 VAL A N 1
ATOM 1528 C CA . VAL A 1 196 ? -1.398 8.482 -9.783 1.00 97.50 196 VAL A CA 1
ATOM 1529 C C . VAL A 1 196 ? -2.148 8.826 -11.070 1.00 97.50 196 VAL A C 1
ATOM 1531 O O . VAL A 1 196 ? -1.707 8.411 -12.145 1.00 97.50 196 VAL A O 1
ATOM 1534 N N . ASP A 1 197 ? -3.235 9.586 -10.965 1.00 96.38 197 ASP A N 1
ATOM 1535 C CA . ASP A 1 197 ? -4.055 9.999 -12.101 1.00 96.38 197 ASP A CA 1
ATOM 1536 C C . ASP A 1 197 ? -3.351 11.076 -12.948 1.00 96.38 197 ASP A C 1
ATOM 1538 O O . ASP A 1 197 ? -3.183 10.887 -14.155 1.00 96.38 197 ASP A O 1
ATOM 1542 N N . ASP A 1 198 ? -2.857 12.148 -12.322 1.00 95.00 198 ASP A N 1
ATOM 1543 C CA . ASP A 1 198 ? -2.229 13.310 -12.973 1.00 95.00 198 ASP A CA 1
ATOM 1544 C C . ASP A 1 198 ? -0.990 12.923 -13.792 1.00 95.00 198 ASP A C 1
ATOM 1546 O O . ASP A 1 198 ? -0.768 13.438 -14.889 1.00 95.00 198 ASP A O 1
ATOM 1550 N N . TYR A 1 199 ? -0.201 11.970 -13.289 1.00 96.25 199 TYR A N 1
ATOM 1551 C CA . TYR A 1 199 ? 1.009 11.477 -13.955 1.00 96.25 199 TYR A CA 1
ATOM 1552 C C . TYR A 1 199 ? 0.757 10.192 -14.764 1.00 96.25 199 TYR A C 1
ATOM 1554 O O . TYR A 1 199 ? 1.684 9.625 -15.353 1.00 96.25 199 TYR A O 1
ATOM 1562 N N . GLY A 1 200 ? -0.492 9.710 -14.810 1.00 97.31 200 GLY A N 1
ATOM 1563 C CA . GLY A 1 200 ? -0.894 8.509 -15.541 1.00 97.31 200 GLY A CA 1
ATOM 1564 C C . GLY A 1 200 ? -0.163 7.238 -15.094 1.00 97.31 200 GLY A C 1
ATOM 1565 O O . GLY A 1 200 ? 0.079 6.349 -15.913 1.00 97.31 200 GLY A O 1
ATOM 1566 N N . LEU A 1 201 ? 0.209 7.140 -13.816 1.00 98.06 201 LEU A N 1
ATOM 1567 C CA . LEU A 1 201 ? 1.003 6.033 -13.263 1.00 98.06 201 LEU A CA 1
ATOM 1568 C C . LEU A 1 201 ? 0.200 4.734 -13.140 1.00 98.06 201 LEU A C 1
ATOM 1570 O O . LEU A 1 201 ? 0.778 3.654 -13.013 1.00 98.06 201 LEU A O 1
ATOM 1574 N N . MET A 1 202 ? -1.129 4.815 -13.247 1.00 98.00 202 MET A N 1
ATOM 1575 C CA . MET A 1 202 ? -2.020 3.655 -13.207 1.00 98.00 202 MET A CA 1
ATOM 1576 C C . MET A 1 202 ? -1.692 2.616 -14.293 1.00 98.00 202 MET A C 1
ATOM 1578 O O . MET A 1 202 ? -1.964 1.432 -14.117 1.00 98.00 202 MET A O 1
ATOM 1582 N N . ARG A 1 203 ? -1.023 3.021 -15.384 1.00 97.62 203 ARG A N 1
ATOM 1583 C CA . ARG A 1 203 ? -0.537 2.110 -16.436 1.00 97.62 203 ARG A CA 1
ATOM 1584 C C . ARG A 1 203 ? 0.411 1.018 -15.918 1.00 97.62 203 ARG A C 1
ATOM 1586 O O . ARG A 1 203 ? 0.414 -0.079 -16.469 1.00 97.62 203 ARG A O 1
ATOM 1593 N N . TYR A 1 204 ? 1.176 1.307 -14.862 1.00 98.19 204 TYR A N 1
ATOM 1594 C CA . TYR A 1 204 ? 2.132 0.372 -14.263 1.00 98.19 204 TYR A CA 1
ATOM 1595 C C . TYR A 1 204 ? 1.495 -0.508 -13.186 1.00 98.19 204 TYR A C 1
ATOM 1597 O O . TYR A 1 204 ? 2.093 -1.493 -12.766 1.00 98.19 204 TYR A O 1
ATOM 1605 N N . ILE A 1 205 ? 0.300 -0.166 -12.701 1.00 98.56 205 ILE A N 1
ATOM 1606 C CA . ILE A 1 205 ? -0.264 -0.748 -11.483 1.00 98.56 205 ILE A CA 1
ATOM 1607 C C . ILE A 1 205 ? -1.355 -1.766 -11.833 1.00 98.56 205 ILE A C 1
ATOM 1609 O O . ILE A 1 205 ? -2.243 -1.527 -12.651 1.00 98.56 205 ILE A O 1
ATOM 1613 N N . LYS A 1 206 ? -1.314 -2.922 -11.174 1.00 98.25 206 LYS A N 1
ATOM 1614 C CA . LYS A 1 206 ? -2.342 -3.962 -11.208 1.00 98.25 206 LYS A CA 1
ATOM 1615 C C . LYS A 1 206 ? -2.933 -4.100 -9.806 1.00 98.25 206 LYS A C 1
ATOM 1617 O O . LYS A 1 206 ? -2.276 -4.595 -8.893 1.00 98.25 206 LYS A O 1
ATOM 1622 N N . LEU A 1 207 ? -4.165 -3.621 -9.646 1.00 98.25 207 LEU A N 1
ATOM 1623 C CA . LEU A 1 207 ? -4.936 -3.679 -8.397 1.00 98.25 207 LEU A CA 1
ATOM 1624 C C . LEU A 1 207 ? -5.594 -5.049 -8.230 1.00 98.25 207 LEU A C 1
ATOM 1626 O O . LEU A 1 207 ? -5.787 -5.755 -9.219 1.00 98.25 207 LEU A O 1
ATOM 1630 N N . SER A 1 208 ? -5.958 -5.423 -7.006 1.00 97.56 208 SER A N 1
ATOM 1631 C CA . SER A 1 208 ? -6.516 -6.745 -6.679 1.00 97.56 208 SER A CA 1
ATOM 1632 C C . SER A 1 208 ? -5.588 -7.903 -7.077 1.00 97.56 208 SER A C 1
ATOM 1634 O O . SER A 1 208 ? -6.036 -8.946 -7.546 1.00 97.56 208 SER A O 1
ATOM 1636 N N . HIS A 1 209 ? -4.279 -7.714 -6.916 1.00 97.88 209 HIS A N 1
ATOM 1637 C CA . HIS A 1 209 ? -3.237 -8.702 -7.184 1.00 97.88 209 HIS A CA 1
ATOM 1638 C C . HIS A 1 209 ? -2.316 -8.827 -5.969 1.00 97.88 209 HIS A C 1
ATOM 1640 O O . HIS A 1 209 ? -1.477 -7.967 -5.690 1.00 97.88 209 HIS A O 1
ATOM 1646 N N . ARG A 1 210 ? -2.458 -9.918 -5.221 1.00 96.94 210 ARG A N 1
ATOM 1647 C CA . ARG A 1 210 ? -1.668 -10.181 -4.020 1.00 96.94 210 ARG A CA 1
ATOM 1648 C C . ARG A 1 210 ? -0.474 -11.064 -4.354 1.00 96.94 210 ARG A C 1
ATOM 1650 O O . ARG A 1 210 ? -0.639 -12.222 -4.710 1.00 96.94 210 ARG A O 1
ATOM 1657 N N . VAL A 1 211 ? 0.739 -10.565 -4.145 1.00 96.69 211 VAL A N 1
ATOM 1658 C CA . VAL A 1 211 ? 1.938 -11.412 -4.199 1.00 96.69 211 VAL A CA 1
ATOM 1659 C C . VAL A 1 211 ? 1.948 -12.365 -3.001 1.00 96.69 211 VAL A C 1
ATOM 1661 O O . VAL A 1 211 ? 1.905 -11.927 -1.849 1.00 96.69 211 VAL A O 1
ATOM 1664 N N . VAL A 1 212 ? 1.988 -13.671 -3.274 1.00 96.38 212 VAL A N 1
ATOM 1665 C CA . VAL A 1 212 ? 1.940 -14.748 -2.265 1.00 96.38 212 VAL A CA 1
ATOM 1666 C C . VAL A 1 212 ? 3.264 -15.498 -2.122 1.00 96.38 212 VAL A C 1
ATOM 1668 O O . VAL A 1 212 ? 3.464 -16.208 -1.138 1.00 96.38 212 VAL A O 1
ATOM 1671 N N . GLY A 1 213 ? 4.195 -15.314 -3.058 1.00 96.19 213 GLY A N 1
ATOM 1672 C CA . GLY A 1 213 ? 5.542 -15.867 -2.972 1.00 96.19 213 GLY A CA 1
ATOM 1673 C C . GLY A 1 213 ? 6.474 -15.258 -4.010 1.00 96.19 213 GLY A C 1
ATOM 1674 O O . GLY A 1 213 ? 6.025 -14.809 -5.058 1.00 96.19 213 GLY A O 1
ATOM 1675 N N . ALA A 1 214 ? 7.769 -15.252 -3.716 1.00 97.19 214 ALA A N 1
ATOM 1676 C CA . ALA A 1 214 ? 8.819 -14.869 -4.648 1.00 97.19 214 ALA A CA 1
ATOM 1677 C C . ALA A 1 214 ? 10.057 -15.721 -4.361 1.00 97.19 214 ALA A C 1
ATOM 1679 O O . ALA A 1 214 ? 10.409 -15.915 -3.195 1.00 97.19 214 ALA A O 1
ATOM 1680 N N . PHE A 1 215 ? 10.698 -16.237 -5.402 1.00 96.94 215 PHE A N 1
ATOM 1681 C CA . PHE A 1 215 ? 11.949 -16.981 -5.289 1.00 96.94 215 PHE A CA 1
ATOM 1682 C C . PHE A 1 215 ? 12.872 -16.640 -6.455 1.00 96.94 215 PHE A C 1
ATOM 1684 O O . PHE A 1 215 ? 12.419 -16.318 -7.552 1.00 96.94 215 PHE A O 1
ATOM 1691 N N . TRP A 1 216 ? 14.174 -16.672 -6.200 1.00 97.38 216 TRP A N 1
ATOM 1692 C CA . TRP A 1 216 ? 15.182 -16.467 -7.229 1.00 97.38 216 TRP A CA 1
ATOM 1693 C C . TRP A 1 216 ? 15.444 -17.781 -7.965 1.00 97.38 216 TRP A C 1
ATOM 1695 O O . TRP A 1 216 ? 15.642 -18.818 -7.329 1.00 97.38 216 TRP A O 1
ATOM 1705 N N . ASN A 1 217 ? 15.432 -17.736 -9.295 1.00 96.75 217 ASN A N 1
ATOM 1706 C CA . ASN A 1 217 ? 15.817 -18.844 -10.156 1.00 96.75 217 ASN A CA 1
ATOM 1707 C C . ASN A 1 217 ? 17.229 -18.581 -10.704 1.00 96.75 217 ASN A C 1
ATOM 1709 O O . ASN A 1 217 ? 17.423 -17.660 -11.497 1.00 96.75 217 ASN A O 1
ATOM 1713 N N . GLU A 1 218 ? 18.205 -19.389 -10.280 1.00 94.94 218 GLU A N 1
ATOM 1714 C CA . GLU A 1 218 ? 19.620 -19.233 -10.656 1.00 94.94 218 GLU A CA 1
ATOM 1715 C C . GLU A 1 218 ? 19.898 -19.535 -12.136 1.00 94.94 218 GLU A C 1
ATOM 1717 O O . GLU A 1 218 ? 20.767 -18.910 -12.741 1.00 94.94 218 GLU A O 1
ATOM 1722 N N . GLU A 1 219 ? 19.160 -20.477 -12.730 1.00 94.94 219 GLU A N 1
ATOM 1723 C CA . GLU A 1 219 ? 19.343 -20.884 -14.127 1.00 94.94 219 GLU A CA 1
ATOM 1724 C C . GLU A 1 219 ? 18.868 -19.781 -15.079 1.00 94.94 219 GLU A C 1
ATOM 1726 O O . GLU A 1 219 ? 19.593 -19.369 -15.986 1.00 94.94 219 GLU A O 1
ATOM 1731 N N . GLU A 1 220 ? 17.675 -19.243 -14.822 1.00 93.44 220 GLU A N 1
ATOM 1732 C CA . GLU A 1 220 ? 17.089 -18.161 -15.617 1.00 93.44 220 GLU A CA 1
ATOM 1733 C C . GLU A 1 220 ? 17.623 -16.774 -15.229 1.00 93.44 220 GLU A C 1
ATOM 1735 O O . GLU A 1 220 ? 17.451 -15.816 -15.983 1.00 93.44 220 GLU A O 1
ATOM 1740 N N . LYS A 1 221 ? 18.269 -16.650 -14.061 1.00 95.00 221 LYS A N 1
ATOM 1741 C CA . LYS A 1 221 ? 18.716 -15.377 -13.470 1.00 95.00 221 LYS A CA 1
ATOM 1742 C C . LYS A 1 221 ? 17.568 -14.370 -13.348 1.00 95.00 221 LYS A C 1
ATOM 1744 O O . LYS A 1 221 ? 17.708 -13.188 -13.681 1.00 95.00 221 LYS A O 1
ATOM 1749 N N . MET A 1 222 ? 16.417 -14.858 -12.889 1.00 97.25 222 MET A N 1
ATOM 1750 C CA . MET A 1 222 ? 15.195 -14.075 -12.718 1.00 97.25 222 MET A CA 1
ATOM 1751 C C . MET A 1 222 ? 14.480 -14.427 -11.418 1.00 97.25 222 MET A C 1
ATOM 1753 O O . MET A 1 222 ? 14.516 -15.558 -10.935 1.00 97.25 222 MET A O 1
ATOM 1757 N N . TRP A 1 223 ? 13.759 -13.450 -10.880 1.00 98.38 223 TRP A N 1
ATOM 1758 C CA . TRP A 1 223 ? 12.760 -13.666 -9.848 1.00 98.38 223 TRP A CA 1
ATOM 1759 C C . TRP A 1 223 ? 11.511 -14.287 -10.452 1.00 98.38 223 TRP A C 1
ATOM 1761 O O . TRP A 1 223 ? 10.958 -13.759 -11.415 1.00 98.38 223 TRP A O 1
ATOM 1771 N N . HIS A 1 224 ? 11.057 -15.378 -9.852 1.00 98.44 224 HIS A N 1
ATOM 1772 C CA . HIS A 1 224 ? 9.769 -16.007 -10.116 1.00 98.44 224 HIS A CA 1
ATOM 1773 C C . HIS A 1 224 ? 8.827 -15.616 -8.985 1.00 98.44 224 HIS A C 1
ATOM 1775 O O . HIS A 1 224 ? 9.104 -15.867 -7.807 1.00 98.44 224 HIS A O 1
ATOM 1781 N N . VAL A 1 225 ? 7.732 -14.952 -9.328 1.00 98.38 225 VAL A N 1
ATOM 1782 C CA . VAL A 1 225 ? 6.807 -14.345 -8.373 1.00 98.38 225 VAL A CA 1
ATOM 1783 C C . VAL A 1 225 ? 5.430 -14.949 -8.576 1.00 98.38 225 VAL A C 1
ATOM 1785 O O . VAL A 1 225 ? 4.908 -14.965 -9.682 1.00 98.38 225 VAL A O 1
ATOM 1788 N N . LYS A 1 226 ? 4.825 -15.439 -7.495 1.00 98.19 226 LYS A N 1
ATOM 1789 C CA . LYS A 1 226 ? 3.465 -15.980 -7.479 1.00 98.19 226 LYS A CA 1
ATOM 1790 C C . LYS A 1 226 ? 2.493 -14.894 -7.053 1.00 98.19 226 LYS A C 1
ATOM 1792 O O . LYS A 1 226 ? 2.651 -14.311 -5.975 1.00 98.19 226 LYS A O 1
ATOM 1797 N N . ILE A 1 227 ? 1.478 -14.657 -7.873 1.00 98.38 227 ILE A N 1
ATOM 1798 C CA . ILE A 1 227 ? 0.483 -13.605 -7.687 1.00 98.38 227 ILE A CA 1
ATOM 1799 C C . ILE A 1 227 ? -0.906 -14.229 -7.676 1.00 98.38 227 ILE A C 1
ATOM 1801 O O . ILE A 1 227 ? -1.312 -14.880 -8.632 1.00 98.38 227 ILE A O 1
ATOM 1805 N N . GLN A 1 228 ? -1.630 -14.006 -6.586 1.00 98.00 228 GLN A N 1
ATOM 1806 C CA . GLN A 1 228 ? -3.038 -14.336 -6.433 1.00 98.00 228 GLN A CA 1
ATOM 1807 C C . GLN A 1 228 ? -3.899 -13.187 -6.976 1.00 98.00 228 GLN A C 1
ATOM 1809 O O . GLN A 1 228 ? -3.688 -12.033 -6.584 1.00 98.00 228 GLN A O 1
ATOM 1814 N N . ARG A 1 229 ? -4.865 -13.476 -7.850 1.00 95.69 229 ARG A N 1
ATOM 1815 C CA . ARG A 1 229 ? -5.832 -12.487 -8.353 1.00 95.69 229 ARG A CA 1
ATOM 1816 C C . ARG A 1 229 ? -7.086 -12.467 -7.489 1.00 95.69 229 ARG A C 1
ATOM 1818 O O . ARG A 1 229 ? -7.643 -13.504 -7.142 1.00 95.69 229 ARG A O 1
ATOM 1825 N N . GLY A 1 230 ? -7.544 -11.262 -7.169 1.00 92.75 230 GLY A N 1
ATOM 1826 C CA . GLY A 1 230 ? -8.709 -11.043 -6.323 1.00 92.75 230 GLY A CA 1
ATOM 1827 C C . GLY A 1 230 ? -8.583 -11.746 -4.972 1.00 92.75 230 GLY A C 1
ATOM 1828 O O . GLY A 1 230 ? -7.501 -11.823 -4.384 1.00 92.75 230 GLY A O 1
ATOM 1829 N N . ASP A 1 231 ? -9.712 -12.263 -4.497 1.00 88.94 231 ASP A N 1
ATOM 1830 C CA . ASP A 1 231 ? -9.808 -12.931 -3.200 1.00 88.94 231 ASP A CA 1
ATOM 1831 C C . ASP A 1 231 ? -9.805 -14.466 -3.292 1.00 88.94 231 ASP A C 1
ATOM 1833 O O . ASP A 1 231 ? -9.748 -15.118 -2.250 1.00 88.94 231 ASP A O 1
ATOM 1837 N N . ASP A 1 232 ? -9.819 -15.059 -4.495 1.00 91.75 232 ASP A N 1
ATOM 1838 C CA . ASP A 1 232 ? -9.781 -16.519 -4.666 1.00 91.75 232 ASP A CA 1
ATOM 1839 C C . ASP A 1 232 ? -8.364 -17.053 -4.391 1.00 91.75 232 ASP A C 1
ATOM 1841 O O . ASP A 1 232 ? -7.433 -16.709 -5.121 1.00 91.75 232 ASP A O 1
ATOM 1845 N N . PRO A 1 233 ? -8.155 -17.895 -3.360 1.00 91.00 233 PRO A N 1
ATOM 1846 C CA . PRO A 1 233 ? -6.842 -18.464 -3.063 1.00 91.00 233 PRO A CA 1
ATOM 1847 C C . PRO A 1 233 ? -6.291 -19.391 -4.153 1.00 91.00 233 PRO A C 1
ATOM 1849 O O . PRO A 1 233 ? -5.095 -19.684 -4.133 1.00 91.00 233 PRO A O 1
ATOM 1852 N N . ASN A 1 234 ? -7.137 -19.883 -5.062 1.00 94.25 234 ASN A N 1
ATOM 1853 C CA . ASN A 1 234 ? -6.737 -20.810 -6.122 1.00 94.25 234 ASN A CA 1
ATOM 1854 C C . ASN A 1 234 ? -6.386 -20.105 -7.440 1.00 94.25 234 ASN A C 1
ATOM 1856 O O . ASN A 1 234 ? -5.712 -20.708 -8.275 1.00 94.25 234 ASN A O 1
ATOM 1860 N N . ASP A 1 235 ? -6.801 -18.848 -7.632 1.00 96.50 235 ASP A N 1
ATOM 1861 C CA . ASP A 1 235 ? -6.446 -18.054 -8.814 1.00 96.50 235 ASP A CA 1
ATOM 1862 C C . ASP A 1 235 ? -5.047 -17.451 -8.636 1.00 96.50 235 ASP A C 1
ATOM 1864 O O . ASP A 1 235 ? -4.874 -16.272 -8.320 1.00 96.50 235 ASP A O 1
ATOM 1868 N N . VAL A 1 236 ? -4.032 -18.306 -8.769 1.00 97.69 236 VAL A N 1
ATOM 1869 C CA . VAL A 1 236 ? -2.620 -17.938 -8.656 1.00 97.69 236 VAL A CA 1
ATOM 1870 C C . VAL A 1 236 ? -1.925 -18.167 -9.989 1.00 97.69 236 VAL A C 1
ATOM 1872 O O . VAL A 1 236 ? -1.930 -19.275 -10.523 1.00 97.69 236 VAL A O 1
ATOM 1875 N N . PHE A 1 237 ? -1.263 -17.130 -10.490 1.00 97.69 237 PHE A N 1
ATOM 1876 C CA . PHE A 1 237 ? -0.391 -17.210 -11.658 1.00 97.69 237 PHE A CA 1
ATOM 1877 C C . PHE A 1 237 ? 1.036 -16.804 -11.291 1.00 97.69 237 PHE A C 1
ATOM 1879 O O . PHE A 1 237 ? 1.290 -16.224 -10.233 1.00 97.69 237 PHE A O 1
ATOM 1886 N N . GLU A 1 238 ? 1.977 -17.135 -12.167 1.00 97.81 238 GLU A N 1
ATOM 1887 C CA . GLU A 1 238 ? 3.382 -16.781 -12.010 1.00 97.81 238 GLU A CA 1
ATOM 1888 C C . GLU A 1 238 ? 3.763 -15.668 -12.988 1.00 97.81 238 GLU A C 1
ATOM 1890 O O . GLU A 1 238 ? 3.342 -15.675 -14.146 1.00 97.81 238 GLU A O 1
ATOM 1895 N N . ASP A 1 239 ? 4.558 -14.717 -12.511 1.00 97.94 239 ASP A N 1
ATOM 1896 C CA . ASP A 1 239 ? 5.194 -13.675 -13.309 1.00 97.94 239 ASP A CA 1
ATOM 1897 C C . ASP A 1 239 ? 6.699 -13.663 -13.017 1.00 97.94 239 ASP A C 1
ATOM 1899 O O . ASP A 1 239 ? 7.146 -14.077 -11.942 1.00 97.94 239 ASP A O 1
ATOM 1903 N N . LYS A 1 240 ? 7.489 -13.200 -13.982 1.00 98.06 240 LYS A N 1
ATOM 1904 C CA . LYS A 1 240 ? 8.951 -13.205 -13.916 1.00 98.06 240 LYS A CA 1
ATOM 1905 C C . LYS A 1 240 ? 9.499 -11.793 -14.039 1.00 98.06 240 LYS A C 1
ATOM 1907 O O . LYS A 1 240 ? 8.957 -10.974 -14.778 1.00 98.06 240 LYS A O 1
ATOM 1912 N N . ALA A 1 241 ? 10.589 -11.503 -13.338 1.00 97.81 241 ALA A N 1
ATOM 1913 C CA . ALA A 1 241 ? 11.269 -10.215 -13.436 1.00 97.81 241 ALA A CA 1
ATOM 1914 C C . ALA A 1 241 ? 12.769 -10.338 -13.168 1.00 97.81 241 ALA A C 1
ATOM 1916 O O . ALA A 1 241 ? 13.215 -11.197 -12.414 1.00 97.81 241 ALA A O 1
ATOM 1917 N N . HIS A 1 242 ? 13.560 -9.431 -13.739 1.00 97.25 242 HIS A N 1
ATOM 1918 C CA . HIS A 1 242 ? 14.988 -9.342 -13.429 1.00 97.25 242 HIS A CA 1
ATOM 1919 C C . HIS A 1 242 ? 15.215 -8.721 -12.050 1.00 97.25 242 HIS A C 1
ATOM 1921 O O . HIS A 1 242 ? 16.137 -9.102 -11.333 1.00 97.25 242 HIS A O 1
ATOM 1927 N N . VAL A 1 243 ? 14.368 -7.756 -11.684 1.00 96.94 243 VAL A N 1
ATOM 1928 C CA . VAL A 1 243 ? 14.452 -7.022 -10.422 1.00 96.94 243 VAL A CA 1
ATOM 1929 C C . VAL A 1 243 ? 13.136 -7.169 -9.674 1.00 96.94 243 VAL A C 1
ATOM 1931 O O . VAL A 1 243 ? 12.068 -6.910 -10.226 1.00 96.94 243 VAL A O 1
ATOM 1934 N N . PHE A 1 244 ? 13.229 -7.556 -8.406 1.00 97.44 244 PHE A N 1
ATOM 1935 C CA . PHE A 1 244 ? 12.103 -7.610 -7.486 1.00 97.44 244 PHE A CA 1
ATOM 1936 C C . PHE A 1 244 ? 12.234 -6.497 -6.448 1.00 97.44 244 PHE A C 1
ATOM 1938 O O . PHE A 1 244 ? 13.254 -6.400 -5.763 1.00 97.44 244 PHE A O 1
ATOM 1945 N N . ILE A 1 245 ? 11.203 -5.662 -6.322 1.00 96.88 245 ILE A N 1
ATOM 1946 C CA . ILE A 1 245 ? 11.161 -4.551 -5.368 1.00 96.88 245 ILE A CA 1
ATOM 1947 C C . ILE A 1 245 ? 10.039 -4.797 -4.372 1.00 96.88 245 ILE A C 1
ATOM 1949 O O . ILE A 1 245 ? 8.859 -4.827 -4.717 1.00 96.88 245 ILE A O 1
ATOM 1953 N N . ASN A 1 246 ? 10.408 -4.926 -3.101 1.00 95.00 246 ASN A N 1
ATOM 1954 C CA . ASN A 1 246 ? 9.437 -5.025 -2.027 1.00 95.00 246 ASN A CA 1
ATOM 1955 C C . ASN A 1 246 ? 9.067 -3.630 -1.497 1.00 95.00 246 ASN A C 1
ATOM 1957 O O . ASN A 1 246 ? 9.809 -3.049 -0.705 1.00 95.00 246 ASN A O 1
ATOM 1961 N N . ALA A 1 247 ? 7.905 -3.118 -1.903 1.00 95.06 247 ALA A N 1
ATOM 1962 C CA . ALA A 1 247 ? 7.339 -1.852 -1.439 1.00 95.06 247 ALA A CA 1
ATOM 1963 C C . ALA A 1 247 ? 6.038 -2.059 -0.633 1.00 95.06 247 ALA A C 1
ATOM 1965 O O . ALA A 1 247 ? 5.185 -1.171 -0.573 1.00 95.06 247 ALA A O 1
ATOM 1966 N N . THR A 1 248 ? 5.879 -3.215 0.029 1.00 91.00 248 THR A N 1
ATOM 1967 C CA . THR A 1 248 ? 4.637 -3.551 0.751 1.00 91.00 248 THR A CA 1
ATOM 1968 C C . THR A 1 248 ? 4.393 -2.681 1.986 1.00 91.00 248 THR A C 1
ATOM 1970 O O . THR A 1 248 ? 3.292 -2.675 2.533 1.00 91.00 248 THR A O 1
ATOM 1973 N N . GLY A 1 249 ? 5.418 -1.974 2.466 1.00 85.94 249 GLY A N 1
ATOM 1974 C CA . GLY A 1 249 ? 5.394 -1.279 3.750 1.00 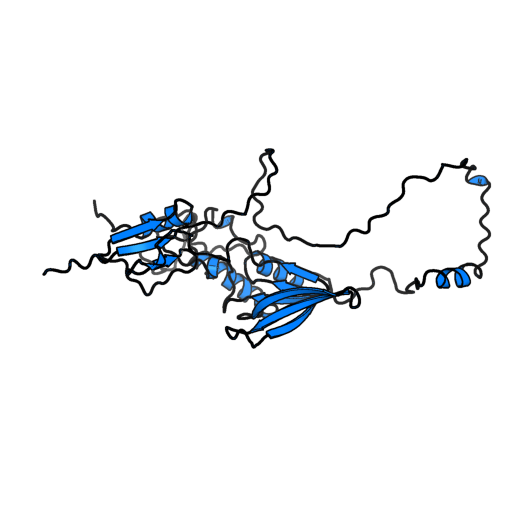85.94 249 GLY A CA 1
ATOM 1975 C C . GLY A 1 249 ? 5.508 -2.238 4.941 1.00 85.94 249 GLY A C 1
ATOM 1976 O O . GLY A 1 249 ? 5.526 -3.460 4.787 1.00 85.94 249 GLY A O 1
ATOM 1977 N N . VAL A 1 250 ? 5.609 -1.668 6.146 1.00 79.56 250 VAL A N 1
ATOM 1978 C CA . VAL A 1 250 ? 5.904 -2.414 7.388 1.00 79.56 250 VAL A CA 1
ATOM 1979 C C . VAL A 1 250 ? 4.690 -2.616 8.309 1.00 79.56 250 VAL A C 1
ATOM 1981 O O . VAL A 1 250 ? 4.756 -3.417 9.237 1.00 79.56 250 VAL A O 1
ATOM 1984 N N . LEU A 1 251 ? 3.567 -1.930 8.055 1.00 74.25 251 LEU A N 1
ATOM 1985 C CA . LEU A 1 251 ? 2.383 -1.884 8.936 1.00 74.25 251 LEU A CA 1
ATOM 1986 C C . LEU A 1 251 ? 1.088 -2.375 8.254 1.00 74.25 251 LEU A C 1
ATOM 1988 O O . LEU A 1 251 ? 0.033 -1.785 8.448 1.00 74.25 251 LEU A O 1
ATOM 1992 N N . ASN A 1 252 ? 1.152 -3.439 7.450 1.00 74.06 252 ASN A N 1
ATOM 1993 C CA . ASN A 1 252 ? 0.022 -3.900 6.617 1.00 74.06 252 ASN A CA 1
ATOM 1994 C C . ASN A 1 252 ? -0.539 -5.295 6.989 1.00 74.06 252 ASN A C 1
ATOM 1996 O O . ASN A 1 252 ? -1.485 -5.786 6.369 1.00 74.06 252 ASN A O 1
ATOM 2000 N N . LYS A 1 253 ? 0.073 -5.979 7.969 1.00 82.50 253 LYS A N 1
ATOM 2001 C CA . LYS A 1 253 ? -0.293 -7.335 8.408 1.00 82.50 253 LYS A CA 1
ATOM 2002 C C . LYS A 1 253 ? -0.645 -7.321 9.887 1.00 82.50 253 LYS A C 1
ATOM 2004 O O . LYS A 1 253 ? 0.185 -7.602 10.753 1.00 82.50 253 LYS A O 1
ATOM 2009 N N . TRP A 1 254 ? -1.888 -6.965 10.170 1.00 86.25 254 TRP A N 1
ATOM 2010 C CA . TRP A 1 254 ? -2.400 -6.901 11.528 1.00 86.25 254 TRP A CA 1
ATOM 2011 C C . TRP A 1 254 ? -2.712 -8.293 12.091 1.00 86.25 254 TRP A C 1
ATOM 2013 O O . TRP A 1 254 ? -2.904 -9.266 11.359 1.00 86.25 254 TRP A O 1
ATOM 2023 N N . LYS A 1 255 ? -2.723 -8.397 13.419 1.00 88.06 255 LYS A N 1
ATOM 2024 C CA . LYS A 1 255 ? -3.051 -9.623 14.149 1.00 88.06 255 LYS A CA 1
ATOM 2025 C C . LYS A 1 255 ? -3.831 -9.253 15.394 1.00 88.06 255 LYS A C 1
ATOM 2027 O O . LYS A 1 255 ? -3.542 -8.250 16.039 1.00 88.06 255 LYS A O 1
ATOM 2032 N N . TRP A 1 256 ? -4.765 -10.108 15.775 1.00 91.38 256 TRP A N 1
ATOM 2033 C CA . TRP A 1 256 ? -5.396 -9.984 17.078 1.00 91.38 256 TRP A CA 1
ATOM 2034 C C . TRP A 1 256 ? -4.384 -10.213 18.212 1.00 91.38 256 TRP A C 1
ATOM 2036 O O . TRP A 1 256 ? -3.508 -11.072 18.081 1.00 91.38 256 TRP A O 1
ATOM 2046 N N . PRO A 1 257 ? -4.511 -9.495 19.341 1.00 89.44 257 PRO A N 1
ATOM 2047 C CA . PRO A 1 257 ? -3.650 -9.703 20.491 1.00 89.44 257 PRO A CA 1
ATOM 2048 C C . PRO A 1 257 ? -3.957 -11.066 21.120 1.00 89.44 257 PRO A C 1
ATOM 2050 O O . PRO A 1 257 ? -5.118 -11.476 21.223 1.00 89.44 257 PRO A O 1
ATOM 2053 N N . ALA A 1 258 ? -2.911 -11.765 21.557 1.00 91.75 258 ALA A N 1
ATOM 2054 C CA . ALA A 1 258 ? -3.008 -13.082 22.182 1.00 91.75 258 ALA A CA 1
ATOM 2055 C C . ALA A 1 258 ? -3.469 -12.967 23.648 1.00 91.75 258 ALA A C 1
ATOM 2057 O O . ALA A 1 258 ? -2.703 -13.195 24.581 1.00 91.75 258 ALA A O 1
ATOM 2058 N N . ILE A 1 259 ? -4.724 -12.566 23.850 1.00 92.31 259 ILE A N 1
ATOM 2059 C CA . ILE A 1 259 ? -5.359 -12.450 25.167 1.00 92.31 259 ILE A CA 1
ATOM 2060 C C . ILE A 1 259 ? -6.194 -13.706 25.408 1.00 92.31 259 ILE A C 1
ATOM 2062 O O . ILE A 1 259 ? -7.074 -14.034 24.612 1.00 92.31 259 ILE A O 1
ATOM 2066 N N . LYS A 1 260 ? -5.926 -14.411 26.509 1.00 94.25 260 LYS A N 1
ATOM 2067 C CA . LYS A 1 260 ? -6.673 -15.616 26.891 1.00 94.25 260 LYS A CA 1
ATOM 2068 C C . LYS A 1 260 ? -8.152 -15.280 27.118 1.00 94.25 260 LYS A C 1
ATOM 2070 O O . LYS A 1 260 ? -8.452 -14.357 27.872 1.00 94.25 260 LYS A O 1
ATOM 2075 N N . GLY A 1 261 ? -9.062 -16.042 26.508 1.00 91.94 261 GLY A N 1
ATOM 2076 C CA . GLY A 1 261 ? -10.507 -15.844 26.655 1.00 91.94 261 GLY A CA 1
ATOM 2077 C C . GLY A 1 261 ? -11.080 -14.711 25.800 1.00 91.94 261 GLY A C 1
ATOM 2078 O O . GLY A 1 261 ? -12.251 -14.374 25.954 1.00 91.94 261 GLY A O 1
ATOM 2079 N N . ARG A 1 262 ? -10.289 -14.118 24.895 1.00 92.62 262 ARG A N 1
ATOM 2080 C CA . ARG A 1 262 ? -10.735 -13.058 23.973 1.00 92.62 262 ARG A CA 1
ATOM 2081 C C . ARG A 1 262 ? -11.906 -13.521 23.108 1.00 92.62 262 ARG A C 1
ATOM 2083 O O . ARG A 1 262 ? -12.871 -12.792 22.932 1.00 92.62 262 ARG A O 1
ATOM 2090 N N . GLU A 1 263 ? -11.814 -14.741 22.599 1.00 90.44 263 GLU A N 1
ATOM 2091 C CA . GLU A 1 263 ? -12.818 -15.426 21.784 1.00 90.44 263 GLU A CA 1
ATOM 2092 C C . GLU A 1 263 ? -14.152 -15.663 22.505 1.00 90.44 263 GLU A C 1
ATOM 2094 O O . GLU A 1 263 ? -15.166 -15.885 21.851 1.00 90.44 263 GLU A O 1
ATOM 2099 N N . LEU A 1 264 ? -14.175 -15.589 23.839 1.00 93.81 264 LEU A N 1
ATOM 2100 C CA . LEU A 1 264 ? -15.401 -15.728 24.628 1.00 93.81 264 LEU A CA 1
ATOM 2101 C C . LEU A 1 264 ? -16.224 -14.433 24.652 1.00 93.81 264 LEU A C 1
ATOM 2103 O O . LEU A 1 264 ? -17.387 -14.447 25.069 1.00 93.81 264 LEU A O 1
ATOM 2107 N N . PHE A 1 265 ? -15.637 -13.310 24.230 1.00 93.50 265 PHE A N 1
ATOM 2108 C CA . PHE A 1 265 ? -16.315 -12.027 24.211 1.00 93.50 265 PHE A CA 1
ATOM 2109 C C . PHE A 1 265 ? -17.456 -12.010 23.185 1.00 93.50 265 PHE A C 1
ATOM 2111 O O . PHE A 1 265 ? -17.249 -12.249 22.003 1.00 93.50 265 PHE A O 1
ATOM 2118 N N . GLN A 1 266 ? -18.666 -11.698 23.653 1.00 92.50 266 GLN A N 1
ATOM 2119 C CA . GLN A 1 266 ? -19.895 -11.742 22.846 1.00 92.50 266 GLN A CA 1
ATOM 2120 C C . GLN A 1 266 ? -20.235 -10.409 22.159 1.00 92.50 266 GLN A C 1
ATOM 2122 O O . GLN A 1 266 ? -21.206 -10.329 21.409 1.00 92.50 266 GLN A O 1
ATOM 2127 N N . GLY A 1 267 ? -19.499 -9.338 22.464 1.00 91.88 267 GLY A N 1
ATOM 2128 C CA . GLY A 1 267 ? -19.694 -8.038 21.828 1.00 91.88 267 GLY A CA 1
ATOM 2129 C C . GLY A 1 267 ? -18.874 -7.888 20.543 1.00 91.88 267 GLY A C 1
ATOM 2130 O O . GLY A 1 267 ? -17.986 -8.696 20.266 1.00 91.88 267 GLY A O 1
ATOM 2131 N N . PRO A 1 268 ? -19.125 -6.828 19.760 1.00 92.12 268 PRO A N 1
ATOM 2132 C CA . PRO A 1 268 ? -18.327 -6.533 18.579 1.00 92.12 268 PRO A CA 1
ATOM 2133 C C . PRO A 1 268 ? -16.871 -6.215 18.942 1.00 92.12 268 PRO A C 1
ATOM 2135 O O . PRO A 1 268 ? -16.583 -5.516 19.921 1.00 92.12 268 PRO A O 1
ATOM 2138 N N . MET A 1 269 ? -15.958 -6.706 18.107 1.00 92.88 269 MET A N 1
ATOM 2139 C CA . MET A 1 269 ? -14.525 -6.456 18.208 1.00 92.88 269 MET A CA 1
ATOM 2140 C C . MET A 1 269 ? -14.017 -5.777 16.941 1.00 92.88 269 MET A C 1
ATOM 2142 O O . MET A 1 269 ? -14.196 -6.292 15.842 1.00 92.88 269 MET A O 1
ATOM 2146 N N . LEU A 1 270 ? -13.331 -4.654 17.115 1.00 92.81 270 LEU A N 1
ATOM 2147 C CA . LEU A 1 270 ? -12.740 -3.845 16.057 1.00 92.81 270 LEU A CA 1
ATOM 2148 C C . LEU A 1 270 ? -11.214 -3.869 16.178 1.00 92.81 270 LEU A C 1
ATOM 2150 O O . LEU A 1 270 ? -10.668 -3.839 17.285 1.00 92.81 270 LEU A O 1
ATOM 2154 N N . HIS A 1 271 ? -10.522 -3.882 15.042 1.00 93.69 271 HIS A N 1
ATOM 2155 C CA . HIS A 1 271 ? -9.075 -3.690 14.976 1.00 93.69 271 HIS A CA 1
ATOM 2156 C C . HIS A 1 271 ? -8.782 -2.386 14.228 1.00 93.69 271 HIS A C 1
ATOM 2158 O O . HIS A 1 271 ? -9.340 -2.171 13.156 1.00 93.69 271 HIS A O 1
ATOM 2164 N N . SER A 1 272 ? -7.901 -1.523 14.748 1.00 91.69 272 SER A N 1
ATOM 2165 C CA . SER A 1 272 ? -7.605 -0.214 14.133 1.00 91.69 272 SER A CA 1
ATOM 2166 C C . SER A 1 272 ? -7.197 -0.317 12.657 1.00 91.69 272 SER A C 1
ATOM 2168 O O . SER A 1 272 ? -7.706 0.420 11.823 1.00 91.69 272 SER A O 1
ATOM 2170 N N . ALA A 1 273 ? -6.343 -1.287 12.327 1.00 89.69 273 ALA A N 1
ATOM 2171 C CA . ALA A 1 273 ? -5.886 -1.556 10.958 1.00 89.69 273 ALA A CA 1
ATOM 2172 C C . ALA A 1 273 ? -6.930 -2.200 10.011 1.00 89.69 273 ALA A C 1
ATOM 2174 O O . ALA A 1 273 ? -6.620 -2.431 8.849 1.00 89.69 273 ALA A O 1
ATOM 2175 N N . ASN A 1 274 ? -8.130 -2.543 10.491 1.00 90.25 274 ASN A N 1
ATOM 2176 C CA . ASN A 1 274 ? -9.237 -3.055 9.671 1.00 90.25 274 ASN A CA 1
ATOM 2177 C C . ASN A 1 274 ? -10.567 -2.611 10.291 1.00 90.25 274 ASN A C 1
ATOM 2179 O O . ASN A 1 274 ? -11.323 -3.413 10.846 1.00 90.25 274 ASN A O 1
ATOM 2183 N N . TRP A 1 275 ? -10.771 -1.296 10.305 1.00 90.81 275 TRP A N 1
ATOM 2184 C CA . TRP A 1 275 ? -11.899 -0.678 10.985 1.00 90.81 275 TRP A CA 1
ATOM 2185 C C . TRP A 1 275 ? -13.217 -0.948 10.250 1.00 90.81 275 TRP A C 1
ATOM 2187 O O . TRP A 1 275 ? -13.343 -0.645 9.066 1.00 90.81 275 TRP A O 1
ATOM 2197 N N . ASP A 1 276 ? -14.212 -1.471 10.966 1.00 90.31 276 ASP A N 1
ATOM 2198 C CA . ASP A 1 276 ? -15.551 -1.733 10.439 1.00 90.31 276 ASP A CA 1
ATOM 2199 C C . ASP A 1 276 ? -16.527 -0.623 10.859 1.00 90.31 276 ASP A C 1
ATOM 2201 O O . ASP A 1 276 ? -16.936 -0.521 12.018 1.00 90.31 276 ASP A O 1
ATOM 2205 N N . TYR A 1 277 ? -16.905 0.216 9.893 1.00 87.94 277 TYR A N 1
ATOM 2206 C CA . TYR A 1 277 ? -17.851 1.317 10.088 1.00 87.94 277 TYR A CA 1
ATOM 2207 C C . TYR A 1 277 ? -19.316 0.879 10.202 1.00 87.94 277 TYR A C 1
ATOM 2209 O O . TYR A 1 277 ? -20.162 1.712 10.527 1.00 87.94 277 TYR A O 1
ATOM 2217 N N . SER A 1 278 ? -19.640 -0.399 9.978 1.00 91.81 278 SER A N 1
ATOM 2218 C CA . SER A 1 278 ? -20.996 -0.911 10.216 1.00 91.81 278 SER A CA 1
ATOM 2219 C C . SER A 1 278 ? -21.354 -0.963 11.710 1.00 91.81 278 SER A C 1
ATOM 2221 O O . SER A 1 278 ? -22.530 -1.028 12.076 1.00 91.81 278 SER A O 1
ATOM 2223 N N . ILE A 1 279 ? -20.349 -0.893 12.591 1.00 88.88 279 ILE A N 1
ATOM 2224 C CA . ILE A 1 279 ? -20.521 -0.955 14.041 1.00 88.88 279 ILE A CA 1
ATOM 2225 C C . ILE A 1 279 ? -20.690 0.457 14.612 1.00 88.88 279 ILE A C 1
ATOM 2227 O O . ILE A 1 279 ? -19.719 1.178 14.836 1.00 88.88 279 ILE A O 1
ATOM 2231 N N . ASP A 1 280 ? -21.931 0.829 14.930 1.00 88.88 280 ASP A N 1
ATOM 2232 C CA . ASP A 1 280 ? -22.217 2.074 15.651 1.00 88.88 280 ASP A CA 1
ATOM 2233 C C . ASP A 1 280 ? -21.734 1.988 17.110 1.00 88.88 280 ASP A C 1
ATOM 2235 O O . ASP A 1 280 ? -22.089 1.064 17.845 1.00 88.88 280 ASP A O 1
ATOM 2239 N N . LEU A 1 281 ? -20.937 2.962 17.550 1.00 89.56 281 LEU A N 1
ATOM 2240 C CA . LEU A 1 281 ? -20.424 3.052 18.920 1.00 89.56 281 LEU A CA 1
ATOM 2241 C C . LEU A 1 281 ? -21.360 3.829 19.862 1.00 89.56 281 LEU A C 1
ATOM 2243 O O . LEU A 1 281 ? -21.164 3.809 21.082 1.00 89.56 281 LEU A O 1
ATOM 2247 N N . LYS A 1 282 ? -22.387 4.505 19.336 1.00 87.38 282 LYS A N 1
ATOM 2248 C CA . LYS A 1 282 ? -23.278 5.366 20.119 1.00 87.38 282 LYS A CA 1
ATOM 2249 C C . LYS A 1 282 ? -23.998 4.588 21.223 1.00 87.38 282 LYS A C 1
ATOM 2251 O O . LYS A 1 282 ? -24.594 3.537 21.005 1.00 87.38 282 LYS A O 1
ATOM 2256 N N . GLY A 1 283 ? -23.941 5.123 22.444 1.00 86.06 283 GLY A N 1
ATOM 2257 C CA . GLY A 1 283 ? -24.583 4.525 23.621 1.00 86.06 283 GLY A CA 1
ATOM 2258 C C . GLY A 1 283 ? -23.961 3.204 24.091 1.00 86.06 283 GLY A C 1
ATOM 2259 O O . GLY A 1 283 ? -24.484 2.586 25.020 1.00 86.06 283 GLY A O 1
ATOM 2260 N N . LYS A 1 284 ? -22.853 2.760 23.484 1.00 89.12 284 LYS A N 1
ATOM 2261 C CA . LYS A 1 284 ? -22.131 1.557 23.899 1.00 89.12 284 LYS A CA 1
ATOM 2262 C C . LYS A 1 284 ? -21.019 1.909 24.879 1.00 89.12 284 LYS A C 1
ATOM 2264 O O . LYS A 1 284 ? -20.472 3.010 24.876 1.00 89.12 284 LYS A O 1
ATOM 2269 N N . LYS A 1 285 ? -20.664 0.944 25.726 1.00 91.38 285 LYS A N 1
ATOM 2270 C CA . LYS A 1 285 ? -19.430 1.027 26.514 1.00 91.38 285 LYS A CA 1
ATOM 2271 C C . LYS A 1 285 ? -18.299 0.540 25.616 1.00 91.38 285 LYS A C 1
ATOM 2273 O O . LYS A 1 285 ? -18.411 -0.543 25.049 1.00 91.38 285 LYS A O 1
ATOM 2278 N N . VAL A 1 286 ? -17.237 1.322 25.466 1.00 92.19 286 VAL A N 1
ATOM 2279 C CA . VAL A 1 286 ? -16.122 0.978 24.573 1.00 92.19 286 VAL A CA 1
ATOM 2280 C C . VAL A 1 286 ? -14.855 0.786 25.396 1.00 92.19 286 VAL A C 1
ATOM 2282 O O . VAL A 1 286 ? -14.482 1.665 26.169 1.00 92.19 286 VAL A O 1
ATOM 2285 N N . GLY A 1 287 ? -14.211 -0.372 25.250 1.00 93.38 287 GLY A N 1
ATOM 2286 C CA . GLY A 1 287 ? -12.883 -0.644 25.797 1.00 93.38 287 GLY A CA 1
ATOM 2287 C C . GLY A 1 287 ? -11.831 -0.560 24.696 1.00 93.38 287 GLY A C 1
ATOM 2288 O O . GLY A 1 287 ? -11.992 -1.198 23.658 1.00 93.38 287 GLY A O 1
ATOM 2289 N N . VAL A 1 288 ? -10.754 0.195 24.917 1.00 93.75 288 VAL A N 1
ATOM 2290 C CA . VAL A 1 288 ? -9.631 0.309 23.973 1.00 93.75 288 VAL A CA 1
ATOM 2291 C C . VAL A 1 288 ? -8.413 -0.415 24.545 1.00 93.75 288 VAL A C 1
ATOM 2293 O O . VAL A 1 288 ? -8.006 -0.146 25.673 1.00 93.75 288 VAL A O 1
ATOM 2296 N N . ILE A 1 289 ? -7.838 -1.343 23.779 1.00 93.12 289 ILE A N 1
ATOM 2297 C CA . ILE A 1 289 ? -6.636 -2.100 24.144 1.00 93.12 289 ILE A CA 1
ATOM 2298 C C . ILE A 1 289 ? -5.462 -1.588 23.316 1.00 93.12 289 ILE A C 1
ATOM 2300 O O . ILE A 1 289 ? -5.415 -1.799 22.106 1.00 93.12 289 ILE A O 1
ATOM 2304 N N . GLY A 1 290 ? -4.506 -0.965 23.999 1.00 90.75 290 GLY A N 1
ATOM 2305 C CA . GLY A 1 290 ? -3.294 -0.396 23.420 1.00 90.75 290 GLY A CA 1
ATOM 2306 C C . GLY A 1 290 ? -3.171 1.102 23.696 1.00 90.75 290 GLY A C 1
ATOM 2307 O O . GLY A 1 290 ? -4.152 1.776 23.996 1.00 90.75 290 GLY A O 1
ATOM 2308 N N . SER A 1 291 ? -1.941 1.604 23.634 1.00 91.25 291 SER A N 1
ATOM 2309 C CA . SER A 1 291 ? -1.582 2.994 23.959 1.00 91.25 291 SER A CA 1
ATOM 2310 C C . SER A 1 291 ? -0.639 3.621 22.923 1.00 91.25 291 SER A C 1
ATOM 2312 O O . SER A 1 291 ? 0.016 4.621 23.200 1.00 91.25 291 SER A O 1
ATOM 2314 N N . GLY A 1 292 ? -0.546 3.023 21.729 1.00 89.00 292 GLY A N 1
ATOM 2315 C CA . GLY A 1 292 ? 0.218 3.582 20.610 1.00 89.00 292 GLY A CA 1
ATOM 2316 C C . GLY A 1 292 ? -0.510 4.737 19.917 1.00 89.00 292 GLY A C 1
ATOM 2317 O O . GLY A 1 292 ? -1.623 5.100 20.302 1.00 89.00 292 GLY A O 1
ATOM 2318 N N . SER A 1 293 ? 0.081 5.271 18.845 1.00 87.44 293 SER A N 1
ATOM 2319 C CA . SER A 1 293 ? -0.455 6.429 18.110 1.00 87.44 293 SER A CA 1
ATOM 2320 C C . SER A 1 293 ? -1.910 6.243 17.673 1.00 87.44 293 SER A C 1
ATOM 2322 O O . SER A 1 293 ? -2.724 7.142 17.862 1.00 87.44 293 SER A O 1
ATOM 2324 N N . SER A 1 294 ? -2.282 5.046 17.202 1.00 90.50 294 SER A N 1
ATOM 2325 C CA . SER A 1 294 ? -3.675 4.752 16.846 1.00 90.50 294 SER A CA 1
ATOM 2326 C C . SER A 1 294 ? -4.624 4.889 18.036 1.00 90.50 294 SER A C 1
ATOM 2328 O O . SER A 1 294 ? -5.715 5.415 17.880 1.00 90.50 294 SER A O 1
ATOM 2330 N N . ALA A 1 295 ? -4.228 4.461 19.239 1.00 90.69 295 ALA A N 1
ATOM 2331 C CA . ALA A 1 295 ? -5.075 4.593 20.426 1.00 90.69 295 ALA A CA 1
ATOM 2332 C C . ALA A 1 295 ? -5.261 6.066 20.799 1.00 90.69 295 ALA A C 1
ATOM 2334 O O . ALA A 1 295 ? -6.378 6.502 21.068 1.00 90.69 295 ALA A O 1
ATOM 2335 N N . VAL A 1 296 ? -4.165 6.829 20.758 1.00 89.56 296 VAL A N 1
ATOM 2336 C CA . VAL A 1 296 ? -4.145 8.269 21.045 1.00 89.56 296 VAL A CA 1
ATOM 2337 C C . VAL A 1 296 ? -5.016 9.055 20.064 1.00 89.56 296 VAL A C 1
ATOM 2339 O O . VAL A 1 296 ? -5.621 10.038 20.468 1.00 89.56 296 VAL A O 1
ATOM 2342 N N . GLN A 1 297 ? -5.129 8.613 18.810 1.00 86.88 297 GLN A N 1
ATOM 2343 C CA . GLN A 1 297 ? -6.016 9.217 17.809 1.00 86.88 297 GLN A CA 1
ATOM 2344 C C . GLN A 1 297 ? -7.478 8.746 17.939 1.00 86.88 297 GLN A C 1
ATOM 2346 O O . GLN A 1 297 ? -8.400 9.561 17.868 1.00 86.88 297 GLN A O 1
ATOM 2351 N N . ILE A 1 298 ? -7.711 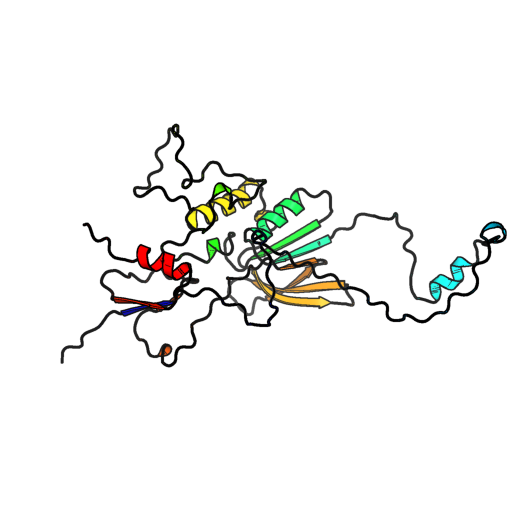7.451 18.182 1.00 90.06 298 ILE A N 1
ATOM 2352 C CA . ILE A 1 298 ? -9.060 6.866 18.260 1.00 90.06 298 ILE A CA 1
ATOM 2353 C C . ILE A 1 298 ? -9.817 7.369 19.486 1.00 90.06 298 ILE A C 1
ATOM 2355 O O . ILE A 1 298 ? -10.948 7.829 19.356 1.00 90.06 298 ILE A O 1
ATOM 2359 N N . VAL A 1 299 ? -9.216 7.265 20.676 1.00 90.94 299 VAL A N 1
ATOM 2360 C CA . VAL A 1 299 ? -9.877 7.548 21.962 1.00 90.94 299 VAL A CA 1
ATOM 2361 C C . VAL A 1 299 ? -10.545 8.933 21.999 1.00 90.94 299 VAL A C 1
ATOM 2363 O O . VAL A 1 299 ? -11.739 8.976 22.301 1.00 90.94 299 VAL A O 1
ATOM 2366 N N . PRO A 1 300 ? -9.860 10.051 21.673 1.00 89.69 300 PRO A N 1
ATOM 2367 C CA . PRO A 1 300 ? -10.503 11.365 21.648 1.00 89.69 300 PRO A CA 1
ATOM 2368 C C . PRO A 1 300 ? -11.544 11.493 20.529 1.00 89.69 300 PRO A C 1
ATOM 2370 O O . PRO A 1 300 ? -12.537 12.190 20.712 1.00 89.69 300 PRO A O 1
ATOM 2373 N N . SER A 1 301 ? -11.363 10.796 19.402 1.00 87.31 301 SER A N 1
ATOM 2374 C CA . SER A 1 301 ? -12.278 10.861 18.251 1.00 87.31 301 SER A CA 1
ATOM 2375 C C . SER A 1 301 ? -13.608 10.142 18.486 1.00 87.31 301 SER A C 1
ATOM 2377 O O . SER A 1 301 ? -14.611 10.491 17.869 1.00 87.31 301 SER A O 1
ATOM 2379 N N . ILE A 1 302 ? -13.632 9.135 19.364 1.00 86.19 302 ILE A N 1
ATOM 2380 C CA . ILE A 1 302 ? -14.849 8.377 19.707 1.00 86.19 302 ILE A CA 1
ATOM 2381 C C . ILE A 1 302 ? -15.474 8.814 21.036 1.00 86.19 302 ILE A C 1
ATOM 2383 O O . ILE A 1 302 ? -16.518 8.290 21.434 1.00 86.19 302 ILE A O 1
ATOM 2387 N N . GLN A 1 303 ? -14.835 9.737 21.758 1.00 82.75 303 GLN A N 1
ATOM 2388 C CA . GLN A 1 303 ? -15.372 10.254 23.005 1.00 82.75 303 GLN A CA 1
ATOM 2389 C C . GLN A 1 303 ? -16.633 11.087 22.712 1.00 82.75 303 GLN A C 1
ATOM 2391 O O . GLN A 1 303 ? -16.623 11.908 21.795 1.00 82.75 303 GLN A O 1
ATOM 2396 N N . PRO A 1 304 ? -17.725 10.932 23.486 1.00 72.00 304 PRO A N 1
ATOM 2397 C CA . PRO A 1 304 ? -18.883 11.805 23.350 1.00 72.00 304 PRO A CA 1
ATOM 2398 C C . PRO A 1 304 ? -18.457 13.266 23.511 1.00 72.00 304 PRO A C 1
ATOM 2400 O O . PRO A 1 304 ? -17.777 13.595 24.488 1.00 72.00 304 PRO A O 1
ATOM 2403 N N . SER A 1 305 ? -18.879 14.142 22.594 1.00 57.22 305 SER A N 1
ATOM 2404 C CA . SER A 1 305 ? -18.693 15.583 22.745 1.00 57.22 305 SER A CA 1
ATOM 2405 C C . SER A 1 305 ? -19.400 16.029 24.024 1.00 57.22 305 SER A C 1
ATOM 2407 O O . SER A 1 305 ? -20.627 16.136 24.065 1.00 57.22 305 SER A O 1
ATOM 2409 N N . LYS A 1 306 ? -18.643 16.260 25.097 1.00 40.66 306 LYS A N 1
ATOM 2410 C CA . LYS A 1 306 ? -19.156 17.017 26.232 1.00 40.66 306 LYS A CA 1
ATOM 2411 C C . LYS A 1 306 ? -19.171 18.473 25.789 1.00 40.66 306 LYS A C 1
ATOM 2413 O O . LYS A 1 306 ? -18.120 19.101 25.718 1.00 40.66 306 LYS A O 1
ATOM 2418 N N . SER A 1 307 ? -20.348 18.977 25.432 1.00 34.59 307 SER A N 1
ATOM 2419 C CA . SER A 1 307 ? -20.612 20.412 25.498 1.00 34.59 307 SER A CA 1
ATOM 2420 C C . SER A 1 307 ? -20.336 20.834 26.942 1.00 34.59 307 SER A C 1
ATOM 2422 O O . SER A 1 307 ? -21.019 20.352 27.850 1.00 34.59 307 SER A O 1
ATOM 2424 N N . PHE A 1 308 ? -19.268 21.603 27.144 1.00 34.53 308 PHE A N 1
ATOM 2425 C CA . PHE A 1 308 ? -19.000 22.280 28.409 1.00 34.53 308 PHE A CA 1
ATOM 2426 C C . PHE A 1 308 ? -19.936 23.474 28.564 1.00 34.53 308 PHE A C 1
ATOM 2428 O O . PHE A 1 308 ? -20.255 24.096 27.524 1.00 34.53 308 PHE A O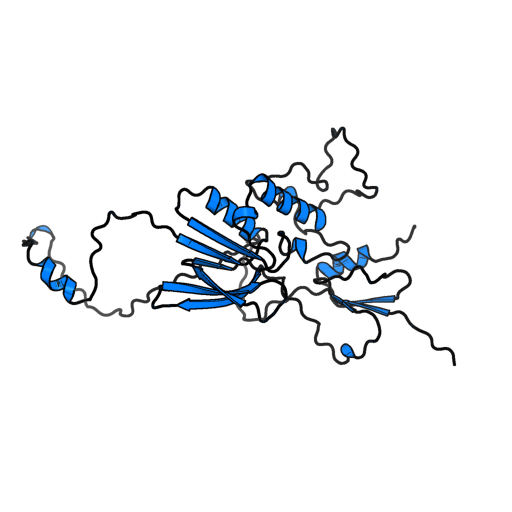 1
#